Protein AF-A0A940BQ78-F1 (afdb_monomer_lite)

Secondary structure (DSSP, 8-state):
--HHHHHHHHHHHHHHHHHHHHHHHHHHHHHHHHHHHHHHHHHHHHHHHHHS--SS-SS----HHHHHHHHH-STT--EEEEE-S--B-TTSSEEEEEEEEETTTTEEEEEEEEEEE-PEEBTTT--EE-HHHHHHHHHHHHHTT-----B-S---SSSSSSTT-EEEEEEETT--EE-EEEEEEEEEEEE-SS-EEEEEEEEEEEES----GGG-HHHHHHHHTTS-----------------S--EEEEEEETTT--EEEEEEEE-TT-EEEEE---PPPGGG--

Structure (mmCIF, N/CA/C/O backbone):
data_AF-A0A940BQ78-F1
#
_entry.id   AF-A0A940BQ78-F1
#
loop_
_atom_site.group_PDB
_atom_site.id
_atom_site.type_symbol
_atom_site.label_atom_id
_atom_site.label_alt_id
_atom_site.label_comp_id
_atom_site.label_asym_id
_atom_site.label_entity_id
_atom_site.label_seq_id
_atom_site.pdbx_PDB_ins_code
_atom_site.Cartn_x
_atom_site.Cartn_y
_atom_site.Cartn_z
_atom_site.occupancy
_atom_site.B_iso_or_equiv
_atom_site.auth_seq_id
_atom_site.auth_comp_id
_atom_site.auth_asym_id
_atom_site.auth_atom_id
_atom_site.pdbx_PDB_model_num
ATOM 1 N N . MET A 1 1 ? 33.961 -8.893 -85.953 1.00 54.72 1 MET A N 1
ATOM 2 C CA . MET A 1 1 ? 32.503 -8.670 -85.842 1.00 54.72 1 MET A CA 1
ATOM 3 C C . MET A 1 1 ? 31.840 -9.662 -84.874 1.00 54.72 1 MET A C 1
ATOM 5 O O . MET A 1 1 ? 30.661 -9.507 -84.609 1.00 54.72 1 MET A O 1
ATOM 9 N N . GLU A 1 2 ? 32.573 -10.632 -84.303 1.00 52.03 2 GLU A N 1
ATOM 10 C CA . GLU A 1 2 ? 32.063 -11.537 -83.250 1.00 52.03 2 GLU A CA 1
ATOM 11 C C . GLU A 1 2 ? 32.374 -11.042 -81.819 1.00 52.03 2 GLU A C 1
ATOM 13 O O . GLU A 1 2 ? 31.606 -11.317 -80.903 1.00 52.03 2 GLU A O 1
ATOM 18 N N . ASP A 1 3 ? 33.420 -10.226 -81.625 1.00 50.12 3 ASP A N 1
ATOM 19 C CA . ASP A 1 3 ? 33.796 -9.701 -80.296 1.00 50.12 3 ASP A CA 1
ATOM 20 C C . ASP A 1 3 ? 32.825 -8.649 -79.719 1.00 50.12 3 ASP A C 1
ATOM 22 O O . ASP A 1 3 ? 32.701 -8.526 -78.503 1.00 50.12 3 ASP A O 1
ATOM 26 N N . GLU A 1 4 ? 32.088 -7.908 -80.554 1.00 53.91 4 GLU A N 1
ATOM 27 C CA . GLU A 1 4 ? 31.115 -6.906 -80.071 1.00 53.91 4 GLU A CA 1
ATOM 28 C C . GLU A 1 4 ? 29.809 -7.535 -79.557 1.00 53.91 4 GLU A C 1
ATOM 30 O O . GLU A 1 4 ? 29.160 -6.972 -78.676 1.00 53.91 4 GLU A O 1
ATOM 35 N N . LEU A 1 5 ? 29.437 -8.724 -80.045 1.00 52.03 5 LEU A N 1
ATOM 36 C CA . LEU A 1 5 ? 28.221 -9.429 -79.618 1.00 52.03 5 LEU A CA 1
ATOM 37 C C . LEU A 1 5 ? 28.394 -10.107 -78.249 1.00 52.03 5 LEU A C 1
ATOM 39 O O . LEU A 1 5 ? 27.483 -10.061 -77.426 1.00 52.03 5 LEU A O 1
ATOM 43 N N . LEU A 1 6 ? 29.584 -10.646 -77.961 1.00 52.75 6 LEU A N 1
ATOM 44 C CA . LEU A 1 6 ? 29.917 -11.249 -76.661 1.00 52.75 6 LEU A CA 1
ATOM 45 C C . LEU A 1 6 ? 30.090 -10.210 -75.538 1.00 52.75 6 LEU A C 1
ATOM 47 O O . LEU A 1 6 ? 29.925 -10.533 -74.360 1.00 52.75 6 LEU A O 1
ATOM 51 N N . SER A 1 7 ? 30.410 -8.961 -75.889 1.00 54.09 7 SER A N 1
ATOM 52 C CA . SER A 1 7 ? 30.507 -7.844 -74.941 1.00 54.09 7 SER A CA 1
ATOM 53 C C . SER A 1 7 ? 29.133 -7.439 -74.395 1.00 54.09 7 SER A C 1
ATOM 55 O O . SER A 1 7 ? 28.982 -7.288 -73.186 1.00 54.09 7 SER A O 1
ATOM 57 N N . GLY A 1 8 ? 28.126 -7.293 -75.266 1.00 54.88 8 GLY A N 1
ATOM 58 C CA . GLY A 1 8 ? 26.786 -6.841 -74.866 1.00 54.88 8 GLY A CA 1
ATOM 59 C C . GLY A 1 8 ? 26.030 -7.850 -73.998 1.00 54.88 8 GLY A C 1
ATOM 60 O O . GLY A 1 8 ? 25.391 -7.475 -73.018 1.00 54.88 8 GLY A O 1
ATOM 61 N N . GLU A 1 9 ? 26.166 -9.145 -74.291 1.00 54.75 9 GLU A N 1
ATOM 62 C CA . GLU A 1 9 ? 25.463 -10.210 -73.562 1.00 54.75 9 GLU A CA 1
ATOM 63 C C . GLU A 1 9 ? 26.004 -10.394 -72.127 1.00 54.75 9 GLU A C 1
ATOM 65 O O . GLU A 1 9 ? 25.251 -10.652 -71.185 1.00 54.75 9 GLU A O 1
ATOM 70 N N . ASN A 1 10 ? 27.309 -10.175 -71.920 1.00 55.84 10 ASN A N 1
ATOM 71 C CA . ASN A 1 10 ? 27.929 -10.208 -70.592 1.00 55.84 10 ASN A CA 1
ATOM 72 C C . ASN A 1 10 ? 27.563 -8.988 -69.727 1.00 55.84 10 ASN A C 1
ATOM 74 O O . ASN A 1 10 ? 27.404 -9.126 -68.508 1.00 55.84 10 ASN A O 1
ATOM 78 N N . ASP A 1 11 ? 27.383 -7.816 -70.340 1.00 59.28 11 ASP A N 1
ATOM 79 C CA . ASP A 1 11 ? 26.961 -6.598 -69.642 1.00 59.28 11 ASP A CA 1
ATOM 80 C C . ASP A 1 11 ? 25.492 -6.666 -69.190 1.00 59.28 11 ASP A C 1
ATOM 82 O O . ASP A 1 11 ? 25.170 -6.255 -68.067 1.00 59.28 11 ASP A O 1
ATOM 86 N N . ASP A 1 12 ? 24.615 -7.283 -69.987 1.00 60.78 12 ASP A N 1
ATOM 87 C CA . ASP A 1 12 ? 23.210 -7.502 -69.626 1.00 60.78 12 ASP A CA 1
ATOM 88 C C . ASP A 1 12 ? 23.052 -8.515 -68.476 1.00 60.78 12 ASP A C 1
ATOM 90 O O . ASP A 1 12 ? 22.315 -8.260 -67.514 1.00 60.78 12 ASP A O 1
ATOM 94 N N . ILE A 1 13 ? 23.825 -9.610 -68.480 1.00 60.53 13 ILE A N 1
ATOM 95 C CA . ILE A 1 13 ? 23.860 -10.587 -67.374 1.00 60.53 13 ILE A CA 1
ATOM 96 C C . ILE A 1 13 ? 24.408 -9.947 -66.083 1.00 60.53 13 ILE A C 1
ATOM 98 O O . ILE A 1 13 ? 23.915 -10.216 -64.977 1.00 60.53 13 ILE A O 1
ATOM 102 N N . ALA A 1 14 ? 25.409 -9.067 -66.188 1.00 59.84 14 ALA A N 1
ATOM 103 C CA . ALA A 1 14 ? 25.956 -8.332 -65.049 1.00 59.84 14 ALA A CA 1
ATOM 104 C C . ALA A 1 14 ? 24.965 -7.292 -64.489 1.00 59.84 14 ALA A C 1
ATOM 106 O O . ALA A 1 14 ? 24.876 -7.106 -63.266 1.00 59.84 14 ALA A O 1
ATOM 107 N N . ALA A 1 15 ? 24.191 -6.634 -65.355 1.00 59.19 15 ALA A N 1
ATOM 108 C CA . ALA A 1 15 ? 23.150 -5.687 -64.968 1.00 59.19 15 ALA A CA 1
ATOM 109 C C . ALA A 1 15 ? 21.959 -6.375 -64.275 1.00 59.19 15 ALA A C 1
ATOM 111 O O . ALA A 1 15 ? 21.438 -5.844 -63.286 1.00 59.19 15 ALA A O 1
ATOM 112 N N . ASP A 1 16 ? 21.562 -7.569 -64.722 1.00 58.09 16 ASP A N 1
ATOM 113 C CA . ASP A 1 16 ? 20.481 -8.346 -64.102 1.00 58.09 16 ASP A CA 1
ATOM 114 C C . ASP A 1 16 ? 20.888 -8.976 -62.765 1.00 58.09 16 ASP A C 1
ATOM 116 O O . ASP A 1 16 ? 20.133 -8.906 -61.789 1.00 58.09 16 ASP A O 1
ATOM 120 N N . ARG A 1 17 ? 22.137 -9.449 -62.631 1.00 56.69 17 ARG A N 1
ATOM 121 C CA . ARG A 1 17 ? 22.694 -9.853 -61.325 1.00 56.69 17 ARG A CA 1
ATOM 122 C C . ARG A 1 17 ? 22.750 -8.689 -60.333 1.00 56.69 17 ARG A C 1
ATOM 124 O O . ARG A 1 17 ? 22.416 -8.869 -59.161 1.00 56.69 17 ARG A O 1
ATOM 131 N N . LYS A 1 18 ? 23.108 -7.477 -60.781 1.00 57.88 18 LYS A N 1
ATOM 132 C CA . LYS A 1 18 ? 23.088 -6.260 -59.942 1.00 57.88 18 LYS A CA 1
ATOM 133 C C . LYS A 1 18 ? 21.668 -5.850 -59.532 1.00 57.88 18 LYS A C 1
ATOM 135 O O . LYS A 1 18 ? 21.483 -5.377 -58.407 1.00 57.88 18 LYS A O 1
ATOM 140 N N . ARG A 1 19 ? 20.665 -6.031 -60.400 1.00 56.94 19 ARG A N 1
ATOM 141 C CA . ARG A 1 19 ? 19.246 -5.766 -60.088 1.00 56.94 19 ARG A CA 1
ATOM 142 C C . ARG A 1 19 ? 18.673 -6.790 -59.104 1.00 56.94 19 ARG A C 1
ATOM 144 O O . ARG A 1 19 ? 18.069 -6.381 -58.110 1.00 56.94 19 ARG A O 1
ATOM 151 N N . GLY A 1 20 ? 18.951 -8.080 -59.304 1.00 55.94 20 GLY A N 1
ATOM 152 C CA . GLY A 1 20 ? 18.595 -9.153 -58.372 1.00 55.94 20 GLY A CA 1
ATOM 153 C C . GLY A 1 20 ? 19.230 -8.960 -56.992 1.00 55.94 20 GLY A C 1
ATOM 154 O O . GLY A 1 20 ? 18.525 -8.943 -55.985 1.00 55.94 20 GLY A O 1
ATOM 155 N N . ALA A 1 21 ? 20.538 -8.689 -56.926 1.00 59.09 21 ALA A N 1
ATOM 156 C CA . ALA A 1 21 ? 21.240 -8.440 -55.664 1.00 59.09 21 ALA A CA 1
ATOM 157 C C . ALA A 1 21 ? 20.675 -7.230 -54.895 1.00 59.09 21 ALA A C 1
ATOM 159 O O . ALA A 1 21 ? 20.460 -7.315 -53.687 1.00 59.09 21 ALA A O 1
ATOM 160 N N . LYS A 1 22 ? 20.346 -6.122 -55.578 1.00 60.19 22 LYS A N 1
ATOM 161 C CA . LYS A 1 22 ? 19.696 -4.955 -54.947 1.00 60.19 22 LYS A CA 1
ATOM 162 C C . LYS A 1 22 ? 18.302 -5.276 -54.398 1.00 60.19 22 LYS A C 1
ATOM 164 O O . LYS A 1 22 ? 17.924 -4.728 -53.362 1.00 60.19 22 LYS A O 1
ATOM 169 N N . PHE A 1 23 ? 17.543 -6.144 -55.067 1.00 60.25 23 PHE A N 1
ATOM 170 C CA . PHE A 1 23 ? 16.230 -6.586 -54.594 1.00 60.25 23 PHE A CA 1
ATOM 171 C C . PHE A 1 23 ? 16.346 -7.477 -53.349 1.00 60.25 23 PHE A C 1
ATOM 173 O O . PHE A 1 23 ? 15.662 -7.228 -52.355 1.00 60.25 23 PHE A O 1
ATOM 180 N N . TYR A 1 24 ? 17.266 -8.447 -53.358 1.00 63.12 24 TYR A N 1
ATOM 181 C CA . TYR A 1 24 ? 17.528 -9.314 -52.207 1.00 63.12 24 TYR A CA 1
ATOM 182 C C . TYR A 1 24 ? 18.062 -8.530 -51.000 1.00 63.12 24 TYR A C 1
ATOM 184 O O . TYR A 1 24 ? 17.531 -8.692 -49.909 1.00 63.12 24 TYR A O 1
ATOM 192 N N . ILE A 1 25 ? 19.010 -7.602 -51.184 1.00 71.31 25 ILE A N 1
ATOM 193 C CA . ILE A 1 25 ? 19.553 -6.768 -50.095 1.00 71.31 25 ILE A CA 1
ATOM 194 C C . ILE A 1 25 ? 18.457 -5.920 -49.433 1.00 71.31 25 ILE A C 1
ATOM 196 O O . ILE A 1 25 ? 18.365 -5.885 -48.207 1.00 71.31 25 ILE A O 1
ATOM 200 N N . LYS A 1 26 ? 17.581 -5.278 -50.222 1.00 72.00 26 LYS A N 1
ATOM 201 C CA . LYS A 1 26 ? 16.448 -4.504 -49.680 1.00 72.00 26 LYS A CA 1
ATOM 202 C C . LYS A 1 26 ? 15.477 -5.382 -48.891 1.00 72.00 26 LYS A C 1
ATOM 204 O O . LYS A 1 26 ? 14.980 -4.960 -47.848 1.00 72.00 26 LYS A O 1
ATOM 209 N N . LYS A 1 27 ? 15.212 -6.600 -49.372 1.00 75.06 27 LYS A N 1
ATOM 210 C CA . LYS A 1 27 ? 14.319 -7.549 -48.701 1.00 75.06 27 LYS A CA 1
ATOM 211 C C . LYS A 1 27 ? 14.927 -8.038 -47.381 1.00 75.06 27 LYS A C 1
ATOM 213 O O . LYS A 1 27 ? 14.237 -8.034 -46.367 1.00 75.06 27 LYS A O 1
ATOM 218 N N . THR A 1 28 ? 16.219 -8.363 -47.368 1.00 77.19 28 THR A N 1
ATOM 219 C CA . THR A 1 28 ? 16.948 -8.788 -46.163 1.00 77.19 28 THR A CA 1
ATOM 220 C C . THR A 1 28 ? 17.026 -7.675 -45.117 1.00 77.19 28 THR A C 1
ATOM 222 O O . THR A 1 28 ? 16.730 -7.927 -43.956 1.00 77.19 28 THR A O 1
ATOM 225 N N . LEU A 1 29 ? 17.315 -6.428 -45.514 1.00 82.00 29 LEU A N 1
ATOM 226 C CA . LEU A 1 29 ? 17.284 -5.263 -44.613 1.00 82.00 29 LEU A CA 1
ATOM 227 C C . LEU A 1 29 ? 15.911 -5.066 -43.962 1.00 82.00 29 LEU A C 1
ATOM 229 O O . LEU A 1 29 ? 15.827 -4.799 -42.766 1.00 82.00 29 LEU A O 1
ATOM 233 N N . LYS A 1 30 ? 14.831 -5.251 -44.730 1.00 81.56 30 LYS A N 1
ATOM 234 C CA . LYS A 1 30 ? 13.461 -5.172 -44.212 1.00 81.56 30 LYS A CA 1
ATOM 235 C C . LYS A 1 30 ? 13.190 -6.256 -43.159 1.00 81.56 30 LYS A C 1
ATOM 237 O O . LYS A 1 30 ? 12.597 -5.958 -42.127 1.00 81.56 30 LYS A O 1
ATOM 242 N N . TYR A 1 31 ? 13.651 -7.488 -43.384 1.00 85.62 31 TYR A N 1
ATOM 243 C CA . TYR A 1 31 ? 13.516 -8.570 -42.402 1.00 85.62 31 TYR A CA 1
ATOM 244 C C . TYR A 1 31 ? 14.386 -8.365 -41.159 1.00 85.62 31 TYR A C 1
ATOM 246 O O . TYR A 1 31 ? 13.911 -8.634 -40.063 1.00 85.62 31 TYR A O 1
ATOM 254 N N . ILE A 1 32 ? 15.607 -7.835 -41.300 1.00 86.06 32 ILE A N 1
ATOM 255 C CA . ILE A 1 32 ? 16.455 -7.469 -40.154 1.00 86.06 32 ILE A CA 1
ATOM 256 C C . ILE A 1 32 ? 15.765 -6.389 -39.315 1.00 86.06 32 ILE A C 1
ATOM 258 O O . ILE A 1 32 ? 15.690 -6.517 -38.099 1.00 86.06 32 ILE A O 1
ATOM 262 N N . PHE A 1 33 ? 15.196 -5.362 -39.951 1.00 86.12 33 PHE A N 1
ATOM 263 C CA . PHE A 1 33 ? 14.454 -4.314 -39.251 1.00 86.12 33 PHE A CA 1
ATOM 264 C C . PHE A 1 33 ? 13.243 -4.870 -38.489 1.00 86.12 33 PHE A C 1
ATOM 266 O O . PHE A 1 33 ? 13.065 -4.559 -37.313 1.00 86.12 33 PHE A O 1
ATOM 273 N N . TYR A 1 34 ? 12.447 -5.746 -39.113 1.00 89.62 34 TYR A N 1
ATOM 274 C CA . TYR A 1 34 ? 11.341 -6.410 -38.417 1.00 89.62 34 TYR A CA 1
ATOM 275 C C . TYR A 1 34 ? 11.810 -7.325 -37.287 1.00 89.62 34 TYR A C 1
ATOM 277 O O . TYR A 1 34 ? 11.157 -7.364 -36.251 1.00 89.62 34 TYR A O 1
ATOM 285 N N . ALA A 1 35 ? 12.934 -8.025 -37.451 1.00 87.44 35 ALA A N 1
ATOM 286 C CA . ALA A 1 35 ? 13.507 -8.853 -36.396 1.00 87.44 35 ALA A CA 1
ATOM 287 C C . ALA A 1 35 ? 13.957 -8.003 -35.199 1.00 87.44 35 ALA A C 1
ATOM 289 O O . ALA A 1 35 ? 13.648 -8.351 -34.066 1.00 87.44 35 ALA A O 1
ATOM 290 N N . VAL A 1 36 ? 14.604 -6.856 -35.435 1.00 89.31 36 VAL A N 1
ATOM 291 C CA . VAL A 1 36 ? 14.986 -5.916 -34.368 1.00 89.31 36 VAL A CA 1
ATOM 292 C C . VAL A 1 36 ? 13.747 -5.372 -33.658 1.00 89.31 36 VAL A C 1
ATOM 294 O O . VAL A 1 36 ? 13.694 -5.403 -32.433 1.00 89.31 36 VAL A O 1
ATOM 297 N N . ILE A 1 37 ? 12.724 -4.938 -34.401 1.00 90.81 37 ILE A N 1
ATOM 298 C CA . ILE A 1 37 ? 11.456 -4.479 -33.812 1.00 90.81 37 ILE A CA 1
ATOM 299 C C . ILE A 1 37 ? 10.805 -5.587 -32.980 1.00 90.81 37 ILE A C 1
ATOM 301 O O . ILE A 1 37 ? 10.357 -5.326 -31.868 1.00 90.81 37 ILE A O 1
ATOM 305 N N . ALA A 1 38 ? 10.763 -6.817 -33.493 1.00 90.00 38 ALA A N 1
ATOM 306 C CA . ALA A 1 38 ? 10.197 -7.951 -32.775 1.00 90.00 38 ALA A CA 1
ATOM 307 C C . ALA A 1 38 ? 10.968 -8.240 -31.481 1.00 90.00 38 ALA A C 1
ATOM 309 O O . ALA A 1 38 ? 10.341 -8.440 -30.448 1.00 90.00 38 ALA A O 1
ATOM 310 N N . VAL A 1 39 ? 12.304 -8.196 -31.508 1.00 89.50 39 VAL A N 1
ATOM 311 C CA . VAL A 1 39 ? 13.139 -8.354 -30.307 1.00 89.50 39 VAL A CA 1
ATOM 312 C C . VAL A 1 39 ? 12.851 -7.246 -29.297 1.00 89.50 39 VAL A C 1
ATOM 314 O O . VAL A 1 39 ? 12.637 -7.553 -28.131 1.00 89.50 39 VAL A O 1
ATOM 317 N N . VAL A 1 40 ? 12.756 -5.985 -29.731 1.00 88.75 40 VAL A N 1
ATOM 318 C CA . VAL A 1 40 ? 12.396 -4.863 -28.847 1.00 88.75 40 VAL A CA 1
ATOM 319 C C . VAL A 1 40 ? 11.029 -5.094 -28.200 1.00 88.75 40 VAL A C 1
ATOM 321 O O . VAL A 1 40 ? 10.905 -4.975 -26.984 1.00 88.75 40 VAL A O 1
ATOM 324 N N . TRP A 1 41 ? 10.013 -5.483 -28.974 1.00 86.69 41 TRP A N 1
ATOM 325 C CA . TRP A 1 41 ? 8.680 -5.765 -28.435 1.00 86.69 41 TRP A CA 1
ATOM 326 C C . TRP A 1 41 ? 8.655 -6.973 -27.500 1.00 86.69 41 TRP A C 1
ATOM 328 O O . TRP A 1 41 ? 7.990 -6.919 -26.469 1.00 86.69 41 TRP A O 1
ATOM 338 N N . ILE A 1 42 ? 9.400 -8.036 -27.812 1.00 84.88 42 ILE A N 1
ATOM 339 C CA . ILE A 1 42 ? 9.556 -9.191 -26.923 1.00 84.88 42 ILE A CA 1
ATOM 340 C C . ILE A 1 42 ? 10.210 -8.753 -25.613 1.00 84.88 42 ILE A C 1
ATOM 342 O O . ILE A 1 42 ? 9.704 -9.104 -24.555 1.00 84.88 42 ILE A O 1
ATOM 346 N N . SER A 1 43 ? 11.275 -7.948 -25.652 1.00 76.81 43 SER A N 1
ATOM 347 C CA . SER A 1 43 ? 11.919 -7.415 -24.448 1.00 76.81 43 SER A CA 1
ATOM 348 C C . SER A 1 43 ? 10.968 -6.546 -23.625 1.00 76.81 43 SER A C 1
ATOM 350 O O . SER A 1 43 ? 10.905 -6.711 -22.410 1.00 76.81 43 SER A O 1
ATOM 352 N N . VAL A 1 44 ? 10.183 -5.672 -24.265 1.00 77.31 44 VAL A N 1
ATOM 353 C CA . VAL A 1 44 ? 9.165 -4.854 -23.583 1.00 77.31 44 VAL A CA 1
ATOM 354 C C . VAL A 1 44 ? 8.114 -5.739 -22.911 1.00 77.31 44 VAL A C 1
ATOM 356 O O . VAL A 1 44 ? 7.839 -5.566 -21.725 1.00 77.31 44 VAL A O 1
ATOM 359 N N . LEU A 1 45 ? 7.564 -6.723 -23.627 1.00 78.81 45 LEU A N 1
ATOM 360 C CA . LEU A 1 45 ? 6.586 -7.662 -23.073 1.00 78.81 45 LEU A CA 1
ATOM 361 C C . LEU A 1 45 ? 7.173 -8.487 -21.926 1.00 78.81 45 LEU A C 1
ATOM 363 O O . LEU A 1 45 ? 6.505 -8.694 -20.919 1.00 78.81 45 LEU A O 1
ATOM 367 N N . LEU A 1 46 ? 8.426 -8.919 -22.044 1.00 75.00 46 LEU A N 1
ATOM 368 C CA . LEU A 1 46 ? 9.112 -9.702 -21.023 1.00 75.00 46 LEU A CA 1
ATOM 369 C C . LEU A 1 46 ? 9.353 -8.864 -19.760 1.00 75.00 46 LEU A C 1
ATOM 371 O O . LEU A 1 46 ? 9.100 -9.348 -18.661 1.00 75.00 46 LEU A O 1
ATOM 375 N N . VAL A 1 47 ? 9.721 -7.586 -19.896 1.00 69.12 47 VAL A N 1
ATOM 376 C CA . VAL A 1 47 ? 9.797 -6.647 -18.764 1.00 69.12 47 VAL A CA 1
ATOM 377 C C . VAL A 1 47 ? 8.429 -6.463 -18.106 1.00 69.12 47 VAL A C 1
ATOM 379 O O . VAL A 1 47 ? 8.347 -6.508 -16.882 1.00 69.12 47 VAL A O 1
ATOM 382 N N . ILE A 1 48 ? 7.352 -6.308 -18.884 1.00 69.19 48 ILE A N 1
ATOM 383 C CA . ILE A 1 48 ? 5.984 -6.192 -18.348 1.00 69.19 48 ILE A CA 1
ATOM 384 C C . ILE A 1 48 ? 5.589 -7.462 -17.581 1.00 69.19 48 ILE A C 1
ATOM 386 O O . ILE A 1 48 ? 5.067 -7.371 -16.473 1.00 69.19 48 ILE A O 1
ATOM 390 N N . ILE A 1 49 ? 5.865 -8.645 -18.135 1.00 67.38 49 ILE A N 1
ATOM 391 C CA . ILE A 1 49 ? 5.544 -9.933 -17.505 1.00 67.38 49 ILE A CA 1
ATOM 392 C C . ILE A 1 49 ? 6.363 -10.140 -16.227 1.00 67.38 49 ILE A C 1
ATOM 394 O O . ILE A 1 49 ? 5.806 -10.557 -15.215 1.00 67.38 49 ILE A O 1
ATOM 398 N N . LEU A 1 50 ? 7.660 -9.822 -16.234 1.00 64.38 50 LEU A N 1
ATOM 399 C CA . LEU A 1 50 ? 8.516 -9.965 -15.051 1.00 64.38 50 LEU A CA 1
ATOM 400 C C . LEU A 1 50 ? 8.154 -8.965 -13.946 1.00 64.38 50 LEU A C 1
ATOM 402 O O . LEU A 1 50 ? 8.175 -9.327 -12.767 1.00 64.38 50 LEU A O 1
ATOM 406 N N . ARG A 1 51 ? 7.758 -7.743 -14.326 1.00 61.50 51 ARG A N 1
ATOM 407 C CA . ARG A 1 51 ? 7.217 -6.724 -13.412 1.00 61.50 51 ARG A CA 1
ATOM 408 C C . ARG A 1 51 ? 5.793 -7.005 -12.957 1.00 61.50 51 ARG A C 1
ATOM 410 O O . ARG A 1 51 ? 5.325 -6.315 -12.058 1.00 61.50 51 ARG A O 1
ATOM 417 N N . ARG A 1 52 ? 5.094 -7.975 -13.557 1.00 60.16 52 ARG A N 1
ATOM 418 C CA . ARG A 1 52 ? 3.745 -8.329 -13.123 1.00 60.16 52 ARG A CA 1
ATOM 419 C C . ARG A 1 52 ? 3.806 -8.710 -11.647 1.00 60.16 52 ARG A C 1
ATOM 421 O O . ARG A 1 52 ? 4.607 -9.564 -11.246 1.00 60.16 52 ARG A O 1
ATOM 428 N N . ASP A 1 53 ? 2.964 -8.042 -10.869 1.00 55.19 53 ASP A N 1
ATOM 429 C CA . ASP A 1 53 ? 2.742 -8.295 -9.451 1.00 55.19 53 ASP A CA 1
ATOM 430 C C . ASP A 1 53 ? 2.159 -9.711 -9.309 1.00 55.19 53 ASP A C 1
ATOM 432 O O . ASP A 1 53 ? 0.959 -9.936 -9.405 1.00 55.19 53 ASP A O 1
ATOM 436 N N . ASN A 1 54 ? 3.033 -10.705 -9.216 1.00 52.84 54 ASN A N 1
ATOM 437 C CA . ASN A 1 54 ? 2.684 -12.107 -9.014 1.00 52.84 54 ASN A CA 1
ATOM 438 C C . ASN A 1 54 ? 3.812 -12.652 -8.134 1.00 52.84 54 ASN A C 1
ATOM 440 O O . ASN A 1 54 ? 4.919 -12.862 -8.653 1.00 52.84 54 ASN A O 1
ATOM 444 N N . PRO A 1 55 ? 3.623 -12.611 -6.798 1.00 52.56 55 PRO A N 1
ATOM 445 C CA . PRO A 1 55 ? 2.665 -13.459 -6.083 1.00 52.56 55 PRO A CA 1
ATOM 446 C C . PRO A 1 55 ? 1.954 -12.730 -4.918 1.00 52.56 55 PRO A C 1
ATOM 448 O O . PRO A 1 55 ? 1.966 -13.213 -3.783 1.00 52.56 55 PRO A O 1
ATOM 451 N N . LEU A 1 56 ? 1.393 -11.539 -5.147 1.00 54.22 56 LEU A N 1
ATOM 452 C CA . LEU A 1 56 ? 0.491 -10.974 -4.142 1.00 54.22 56 LEU A CA 1
ATOM 453 C C . LEU A 1 56 ? -0.721 -11.899 -4.052 1.00 54.22 56 LEU A C 1
ATOM 455 O O . LEU A 1 56 ? -1.347 -12.200 -5.071 1.00 54.22 56 LEU A O 1
ATOM 459 N N . VAL A 1 57 ? -1.014 -12.366 -2.840 1.00 57.34 57 VAL A N 1
ATOM 460 C CA . VAL A 1 57 ? -2.299 -12.985 -2.524 1.00 57.34 57 VAL A CA 1
ATOM 461 C C . VAL A 1 57 ? -3.357 -12.019 -3.024 1.00 57.34 57 VAL A C 1
ATOM 463 O O . VAL A 1 57 ? -3.340 -10.856 -2.626 1.00 57.34 57 VAL A O 1
ATOM 466 N N . LYS A 1 58 ? -4.193 -12.448 -3.967 1.00 64.56 58 LYS A N 1
ATOM 467 C CA . LYS A 1 58 ? -5.330 -11.626 -4.389 1.00 64.56 58 LYS A CA 1
ATOM 468 C C . LYS A 1 58 ? -6.362 -11.537 -3.275 1.00 64.56 58 LYS A C 1
ATOM 470 O O . LYS A 1 58 ? -7.023 -10.525 -3.152 1.00 64.56 58 LYS A O 1
ATOM 475 N N . THR A 1 59 ? -6.442 -12.586 -2.463 1.00 76.31 59 THR A N 1
ATOM 476 C CA . THR A 1 59 ? -7.358 -12.671 -1.338 1.00 76.31 59 THR A CA 1
ATOM 477 C C . THR A 1 59 ? -6.798 -11.924 -0.122 1.00 76.31 59 THR A C 1
ATOM 479 O O . THR A 1 59 ? -5.602 -12.062 0.176 1.00 76.31 59 THR A O 1
ATOM 482 N N . PRO A 1 60 ? -7.632 -11.180 0.612 1.00 82.75 60 PRO A N 1
ATOM 483 C CA . PRO A 1 60 ? -7.207 -10.500 1.826 1.00 82.75 60 PRO A CA 1
ATOM 484 C C . PRO A 1 60 ? -6.797 -11.463 2.938 1.00 82.75 60 PRO A C 1
ATOM 486 O O . PRO A 1 60 ? -7.484 -12.439 3.236 1.00 82.75 60 PRO A O 1
ATOM 489 N N . VAL A 1 61 ? -5.692 -11.160 3.604 1.00 86.19 61 VAL A N 1
ATOM 490 C CA . VAL A 1 61 ? -5.116 -11.919 4.714 1.00 86.19 61 VAL A CA 1
ATOM 491 C C . VAL A 1 61 ? -5.492 -11.291 6.064 1.00 86.19 61 VAL A C 1
ATOM 493 O O . VAL A 1 61 ? -4.643 -10.879 6.857 1.00 86.19 61 VAL A O 1
ATOM 496 N N . LEU A 1 62 ? -6.793 -11.267 6.353 1.00 88.19 62 LEU A N 1
ATOM 497 C CA . LEU A 1 62 ? -7.324 -10.787 7.630 1.00 88.19 62 LEU A CA 1
ATOM 498 C C . LEU A 1 62 ? -6.902 -11.671 8.826 1.00 88.19 62 LEU A C 1
ATOM 500 O O . LEU A 1 62 ? -6.509 -12.841 8.695 1.00 88.19 62 LEU A O 1
ATOM 504 N N . SER A 1 63 ? -7.004 -11.105 10.027 1.00 89.62 63 SER A N 1
ATOM 505 C CA . SER A 1 63 ? -6.664 -11.738 11.299 1.00 89.62 63 SER A CA 1
ATOM 506 C C . SER A 1 63 ? -7.446 -13.032 11.548 1.00 89.62 63 SER A C 1
ATOM 508 O O . SER A 1 63 ? -8.474 -13.322 10.932 1.00 89.62 63 SER A O 1
ATOM 510 N N . GLY A 1 64 ? -6.969 -13.840 12.501 1.00 86.81 64 GLY A N 1
ATOM 511 C CA . GLY A 1 64 ? -7.687 -15.047 12.925 1.00 86.81 64 GLY A CA 1
ATOM 512 C C . GLY A 1 64 ? -9.092 -14.753 13.467 1.00 86.81 64 GLY A C 1
ATOM 513 O O . GLY A 1 64 ? -10.005 -15.542 13.245 1.00 86.81 64 GLY A O 1
ATOM 514 N N . SER A 1 65 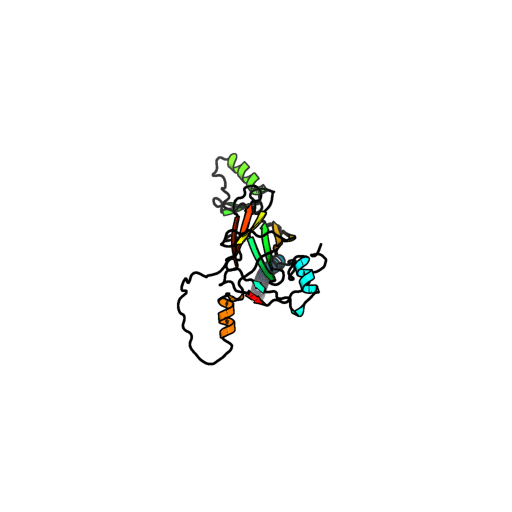? -9.286 -13.604 14.123 1.00 86.56 65 SER A N 1
ATOM 515 C CA . SER A 1 65 ? -10.596 -13.156 14.609 1.00 86.56 65 SER A CA 1
ATOM 516 C C . SER A 1 65 ? -11.557 -12.805 13.478 1.00 86.56 65 SER A C 1
ATOM 518 O O . SER A 1 65 ? -12.712 -13.220 13.526 1.00 86.56 65 SER A O 1
ATOM 520 N N . ALA A 1 66 ? -11.091 -12.094 12.449 1.00 88.88 66 ALA A N 1
ATOM 521 C CA . ALA A 1 66 ? -11.910 -11.776 11.282 1.00 88.88 66 ALA A CA 1
ATOM 522 C C . ALA A 1 66 ? -12.296 -13.038 10.505 1.00 88.88 66 ALA A C 1
ATOM 524 O O . ALA A 1 66 ? -13.457 -13.210 10.144 1.00 88.88 66 ALA A O 1
ATOM 525 N N . ARG A 1 67 ? -11.354 -13.973 10.340 1.00 89.44 67 ARG A N 1
ATOM 526 C CA . ARG A 1 67 ? -11.630 -15.279 9.729 1.00 89.44 67 ARG A CA 1
ATOM 527 C C . ARG A 1 67 ? -12.658 -16.085 10.519 1.00 89.44 67 ARG A C 1
ATOM 529 O O . ARG A 1 67 ? -13.567 -16.642 9.921 1.00 89.44 67 ARG A O 1
ATOM 536 N N . ALA A 1 68 ? -12.566 -16.101 11.848 1.00 88.44 68 ALA A N 1
ATOM 537 C CA . ALA A 1 68 ? -13.563 -16.763 12.687 1.00 88.44 68 ALA A CA 1
ATOM 538 C C . ALA A 1 68 ? -14.952 -16.103 12.582 1.00 88.44 68 ALA A C 1
ATOM 540 O O . ALA A 1 68 ? -15.960 -16.804 12.635 1.00 88.44 68 ALA A O 1
ATOM 541 N N . ALA A 1 69 ? -15.016 -14.776 12.416 1.00 88.38 69 ALA A N 1
ATOM 542 C CA . ALA A 1 69 ? -16.272 -14.066 12.173 1.00 88.38 69 ALA A CA 1
ATOM 543 C C . ALA A 1 69 ? -16.881 -14.448 10.814 1.00 88.38 69 ALA A C 1
ATOM 545 O O . ALA A 1 69 ? -18.067 -14.763 10.757 1.00 88.38 69 ALA A O 1
ATOM 546 N N . PHE A 1 70 ? -16.063 -14.512 9.758 1.00 90.50 70 PHE A N 1
ATOM 547 C CA . PHE A 1 70 ? -16.488 -15.001 8.445 1.00 90.50 70 PHE A CA 1
ATOM 548 C C . PHE A 1 70 ? -16.973 -16.455 8.494 1.00 90.50 70 PHE A C 1
ATOM 550 O O . PHE A 1 70 ? -18.026 -16.772 7.960 1.00 90.50 70 PHE A O 1
ATOM 557 N N . GLU A 1 71 ? -16.244 -17.353 9.163 1.00 90.88 71 GLU A N 1
ATOM 558 C CA . GLU A 1 71 ? -16.642 -18.762 9.289 1.00 90.88 71 GLU A CA 1
ATOM 559 C C . GLU A 1 71 ? -17.957 -18.945 10.064 1.00 90.88 71 GLU A C 1
ATOM 561 O O . GLU A 1 71 ? -18.683 -19.912 9.824 1.00 90.88 71 GLU A O 1
ATOM 566 N N . ALA A 1 72 ? -18.266 -18.038 10.996 1.00 91.00 72 ALA A N 1
ATOM 567 C CA . ALA A 1 72 ? -19.502 -18.069 11.769 1.00 91.00 72 ALA A CA 1
ATOM 568 C C . ALA A 1 72 ? -20.717 -17.574 10.969 1.00 91.00 72 ALA A C 1
ATOM 570 O O . ALA A 1 72 ? -21.804 -18.134 11.126 1.00 91.00 72 ALA A O 1
ATOM 571 N N . ASP A 1 73 ? -20.538 -16.549 10.133 1.00 91.06 73 ASP A N 1
ATOM 572 C CA . ASP A 1 73 ? -21.585 -15.976 9.284 1.00 91.06 73 ASP A CA 1
ATOM 573 C C . ASP A 1 73 ? -21.008 -15.452 7.952 1.00 91.06 73 ASP A C 1
ATOM 575 O O . ASP A 1 73 ? -20.691 -14.266 7.836 1.00 91.06 73 ASP A O 1
ATOM 579 N N . PRO A 1 74 ? -20.859 -16.321 6.932 1.00 88.56 74 PRO A N 1
ATOM 580 C CA . PRO A 1 74 ? -20.300 -15.919 5.643 1.00 88.56 74 PRO A CA 1
ATOM 581 C C . PRO A 1 74 ? -21.192 -14.947 4.865 1.00 88.56 74 PRO A C 1
ATOM 583 O O . PRO A 1 74 ? -20.682 -14.108 4.132 1.00 88.56 74 PRO A O 1
ATOM 586 N N . GLU A 1 75 ? -22.519 -15.068 4.997 1.00 85.50 75 GLU A N 1
ATOM 587 C CA . GLU A 1 75 ? -23.482 -14.234 4.260 1.00 85.50 75 GLU A CA 1
ATOM 588 C C . GLU A 1 75 ? -23.568 -12.815 4.839 1.00 85.50 75 GLU A C 1
ATOM 590 O O . GLU A 1 75 ? -23.844 -11.870 4.103 1.00 85.50 75 GLU A O 1
ATOM 595 N N . GLY A 1 76 ? -23.320 -12.660 6.143 1.00 84.19 76 GLY A N 1
ATOM 596 C CA . GLY A 1 76 ? -23.261 -11.367 6.828 1.00 84.19 76 GLY A CA 1
ATOM 597 C C . GLY A 1 76 ? -21.879 -10.706 6.843 1.00 84.19 76 GLY A C 1
ATOM 598 O O . GLY A 1 76 ? -21.724 -9.640 7.443 1.00 84.19 76 GLY A O 1
ATOM 599 N N . PHE A 1 77 ? -20.859 -11.316 6.232 1.00 89.69 77 PHE A N 1
ATOM 600 C CA . PHE A 1 77 ? -19.501 -10.780 6.243 1.00 89.69 77 PHE A CA 1
ATOM 601 C C . PHE A 1 77 ? -19.283 -9.792 5.097 1.00 89.69 77 PHE A C 1
ATOM 603 O O . PHE A 1 77 ? -18.929 -10.160 3.978 1.00 89.69 77 PHE A O 1
ATOM 610 N N . GLU A 1 78 ? -19.479 -8.515 5.401 1.00 90.75 78 GLU A N 1
ATOM 611 C CA . GLU A 1 78 ? -19.195 -7.430 4.468 1.00 90.75 78 GLU A CA 1
ATOM 612 C C . GLU A 1 78 ? -17.689 -7.169 4.366 1.00 90.75 78 GLU A C 1
ATOM 614 O O . GLU A 1 78 ? -16.977 -7.084 5.374 1.00 90.75 78 GLU A O 1
ATOM 619 N N . LEU A 1 79 ? -17.221 -6.986 3.136 1.00 92.06 79 LEU A N 1
ATOM 620 C CA . LEU A 1 79 ? -15.864 -6.578 2.828 1.00 92.06 79 LEU A CA 1
ATOM 621 C C . LEU A 1 79 ? -15.919 -5.489 1.757 1.00 92.06 79 LEU A C 1
ATOM 623 O O . LEU A 1 79 ? -16.657 -5.598 0.782 1.00 92.06 79 LEU A O 1
ATOM 627 N N . TYR A 1 80 ? -15.125 -4.444 1.951 1.00 92.12 80 TYR A N 1
ATOM 628 C CA . TYR A 1 80 ? -15.047 -3.319 1.034 1.00 92.12 80 TYR A CA 1
ATOM 629 C C . TYR A 1 80 ? -13.618 -3.153 0.544 1.00 92.12 80 TYR A C 1
ATOM 631 O O . TYR A 1 80 ? -12.705 -2.991 1.355 1.00 92.12 80 TYR A O 1
ATOM 639 N N . HIS A 1 81 ? -13.423 -3.115 -0.767 1.00 92.12 81 HIS A N 1
ATOM 640 C CA . HIS A 1 81 ? -12.187 -2.623 -1.344 1.00 92.12 81 HIS A CA 1
ATOM 641 C C . HIS A 1 81 ? -12.144 -1.099 -1.197 1.00 92.12 81 HIS A C 1
ATOM 643 O O . HIS A 1 81 ? -13.073 -0.397 -1.589 1.00 92.12 81 HIS A O 1
ATOM 649 N N . VAL A 1 82 ? -11.055 -0.567 -0.651 1.00 91.94 82 VAL A N 1
ATOM 650 C CA . VAL A 1 82 ? -10.856 0.862 -0.393 1.00 91.94 82 VAL A CA 1
ATOM 651 C C . VAL A 1 82 ? -9.830 1.411 -1.374 1.00 91.94 82 VAL A C 1
ATOM 653 O O . VAL A 1 82 ? -8.771 0.818 -1.583 1.00 91.94 82 VAL A O 1
ATOM 656 N N . TYR A 1 83 ? -10.120 2.568 -1.970 1.00 90.69 83 TYR A N 1
ATOM 657 C CA . TYR A 1 83 ? -9.245 3.220 -2.944 1.00 90.69 83 TYR A CA 1
ATOM 658 C C . TYR A 1 83 ? -8.661 4.529 -2.385 1.00 90.69 83 TYR A C 1
ATOM 660 O O . TYR A 1 83 ? -9.223 5.602 -2.626 1.00 90.69 83 TYR A O 1
ATOM 668 N N . PRO A 1 84 ? -7.517 4.478 -1.668 1.00 88.81 84 PRO A N 1
ATOM 669 C CA . PRO A 1 84 ? -6.825 5.676 -1.203 1.00 88.81 84 PRO A CA 1
ATOM 670 C C . PRO A 1 84 ? -6.508 6.634 -2.354 1.00 88.81 84 PRO A C 1
ATOM 672 O O . PRO A 1 84 ? -6.014 6.216 -3.406 1.00 88.81 84 PRO A O 1
ATOM 675 N N . LYS A 1 85 ? -6.728 7.935 -2.133 1.00 85.56 85 LYS A N 1
ATOM 676 C CA . LYS A 1 85 ? -6.433 8.993 -3.119 1.00 85.56 85 LYS A CA 1
ATOM 677 C C . LYS A 1 85 ? -4.956 8.993 -3.522 1.00 85.56 85 LYS A C 1
ATOM 679 O O . LYS A 1 85 ? -4.624 9.102 -4.701 1.00 85.56 85 LYS A O 1
ATOM 684 N N . GLU A 1 86 ? -4.076 8.830 -2.538 1.00 86.62 86 GLU A N 1
ATOM 685 C CA . GLU A 1 86 ? -2.630 8.733 -2.722 1.00 86.62 86 GLU A CA 1
ATOM 686 C C . GLU A 1 86 ? -2.166 7.299 -2.454 1.00 86.62 86 GLU A C 1
ATOM 688 O O . GLU A 1 86 ? -1.964 6.876 -1.315 1.00 86.62 86 GLU A O 1
ATOM 693 N N . PHE A 1 87 ? -1.989 6.534 -3.530 1.00 86.56 87 PHE A N 1
ATOM 694 C CA . PHE A 1 87 ? -1.618 5.120 -3.457 1.00 86.56 87 PHE A CA 1
ATOM 695 C C . PHE A 1 87 ? -0.119 4.868 -3.672 1.00 86.56 87 PHE A C 1
ATOM 697 O O . PHE A 1 87 ? 0.312 3.718 -3.671 1.00 86.56 87 PHE A O 1
ATOM 704 N N . MET A 1 88 ? 0.696 5.896 -3.921 1.00 84.19 88 MET A N 1
ATOM 705 C CA . MET A 1 88 ? 2.117 5.728 -4.232 1.00 84.19 88 MET A CA 1
ATOM 706 C C . MET A 1 88 ? 2.924 6.962 -3.829 1.00 84.19 88 MET A C 1
ATOM 708 O O . MET A 1 88 ? 2.450 8.081 -4.010 1.00 84.19 88 MET A O 1
ATOM 712 N N . SER A 1 89 ? 4.148 6.767 -3.332 1.00 77.56 89 SER A N 1
ATOM 713 C CA . SER A 1 89 ? 5.085 7.877 -3.129 1.00 77.56 89 SER A CA 1
ATOM 714 C C . SER A 1 89 ? 5.533 8.476 -4.468 1.00 77.56 89 SER A C 1
ATOM 716 O O . SER A 1 89 ? 5.514 7.788 -5.491 1.00 77.56 89 SER A O 1
ATOM 718 N N . GLU A 1 90 ? 5.974 9.739 -4.481 1.00 67.38 90 GLU A N 1
ATOM 719 C CA . GLU A 1 90 ? 6.408 10.431 -5.713 1.00 67.38 90 GLU A CA 1
ATOM 720 C C . GLU A 1 90 ? 7.464 9.637 -6.504 1.00 67.38 90 GLU A C 1
ATOM 722 O O . GLU A 1 90 ? 7.463 9.606 -7.733 1.00 67.38 90 GLU A O 1
ATOM 727 N N . GLU A 1 91 ? 8.339 8.942 -5.782 1.00 66.25 91 GLU A N 1
ATOM 728 C CA . GLU A 1 91 ? 9.440 8.150 -6.331 1.00 66.25 91 GLU A CA 1
ATOM 729 C C . GLU A 1 91 ? 9.024 6.725 -6.736 1.00 66.25 91 GLU A C 1
ATOM 731 O O . GLU A 1 91 ? 9.804 5.989 -7.342 1.00 66.25 91 GLU A O 1
ATOM 736 N N . GLY A 1 92 ? 7.809 6.295 -6.386 1.00 69.88 92 GLY A N 1
ATOM 737 C CA . GLY A 1 92 ? 7.327 4.933 -6.621 1.00 69.88 92 GLY A CA 1
ATOM 738 C C . GLY A 1 92 ? 7.935 3.867 -5.704 1.00 69.88 92 GLY A C 1
ATOM 739 O O . GLY A 1 92 ? 7.738 2.670 -5.945 1.00 69.88 92 GLY A O 1
ATOM 740 N N . ALA A 1 93 ? 8.664 4.292 -4.669 1.00 73.56 93 ALA A N 1
ATOM 741 C CA . ALA A 1 93 ? 9.316 3.431 -3.687 1.00 73.56 93 ALA A CA 1
ATOM 742 C C . ALA A 1 93 ? 8.298 2.655 -2.845 1.00 73.56 93 ALA A C 1
ATOM 744 O O . ALA A 1 93 ? 8.450 1.450 -2.655 1.00 73.56 93 ALA A O 1
ATOM 745 N N . PHE A 1 94 ? 7.238 3.335 -2.406 1.00 81.50 94 PHE A N 1
ATOM 746 C CA . PHE A 1 94 ? 6.108 2.747 -1.696 1.00 81.50 94 PHE A CA 1
ATOM 747 C C . PHE A 1 94 ? 4.884 2.810 -2.586 1.00 81.50 94 PHE A C 1
ATOM 749 O O . PHE A 1 94 ? 4.585 3.856 -3.158 1.00 81.50 94 PHE A O 1
ATOM 756 N N . GLN A 1 95 ? 4.170 1.698 -2.690 1.00 86.62 95 GLN A N 1
ATOM 757 C CA . GLN A 1 95 ? 2.899 1.646 -3.389 1.00 86.62 95 GLN A CA 1
ATOM 758 C C . GLN A 1 95 ? 1.895 0.833 -2.578 1.00 86.62 95 GLN A C 1
ATOM 760 O O . GLN A 1 95 ? 2.114 -0.355 -2.352 1.00 86.62 95 GLN A O 1
ATOM 765 N N . LEU A 1 96 ? 0.790 1.458 -2.188 1.00 89.81 96 LEU A N 1
ATOM 766 C CA . LEU A 1 96 ? -0.376 0.782 -1.639 1.00 89.81 96 LEU A CA 1
ATOM 767 C C . LEU A 1 96 ? -1.033 -0.047 -2.746 1.00 89.81 96 LEU A C 1
ATOM 769 O O . LEU A 1 96 ? -1.111 0.349 -3.914 1.00 89.81 96 LEU A O 1
ATOM 773 N N . LYS A 1 97 ? -1.453 -1.244 -2.371 1.00 86.12 97 LYS A N 1
ATOM 774 C CA . LYS A 1 97 ? -2.029 -2.273 -3.227 1.00 86.12 97 LYS A CA 1
ATOM 775 C C . LYS A 1 97 ? -3.171 -2.908 -2.457 1.00 86.12 97 LYS A C 1
ATOM 777 O O . LYS A 1 97 ? -2.951 -3.252 -1.308 1.00 86.12 97 LYS A O 1
ATOM 782 N N . GLU A 1 98 ? -4.309 -3.141 -3.105 1.00 86.56 98 GLU A N 1
ATOM 783 C CA . GLU A 1 98 ? -5.349 -4.046 -2.588 1.00 86.56 98 GLU A CA 1
ATOM 784 C C . GLU A 1 98 ? -5.680 -3.770 -1.108 1.00 86.56 98 GLU A C 1
ATOM 786 O O . GLU A 1 98 ? -5.334 -4.557 -0.223 1.00 86.56 98 GLU A O 1
ATOM 791 N N . CYS A 1 99 ? -6.237 -2.592 -0.834 1.00 92.50 99 CYS A N 1
ATOM 792 C CA . CYS A 1 99 ? -6.601 -2.185 0.517 1.00 92.50 99 CYS A CA 1
ATOM 793 C C . CYS A 1 99 ? -8.045 -2.593 0.783 1.00 92.50 99 CYS A C 1
ATOM 795 O O . CYS A 1 99 ? -8.916 -2.239 -0.006 1.00 92.50 99 CYS A O 1
ATOM 797 N N . VAL A 1 100 ? -8.312 -3.296 1.882 1.00 93.62 100 VAL A N 1
ATOM 798 C CA . VAL A 1 100 ? -9.662 -3.794 2.166 1.00 93.62 100 VAL A CA 1
ATOM 799 C C . VAL A 1 100 ? -10.093 -3.525 3.594 1.00 93.62 100 VAL A C 1
ATOM 801 O O . VAL A 1 100 ? -9.280 -3.516 4.517 1.00 93.62 100 VAL A O 1
ATOM 804 N N . TYR A 1 101 ? -11.390 -3.330 3.781 1.00 94.62 101 TYR A N 1
ATOM 805 C CA . TYR A 1 101 ? -12.009 -3.042 5.061 1.00 94.62 101 TYR A CA 1
ATOM 806 C C . TYR A 1 101 ? -13.110 -4.050 5.380 1.00 94.62 101 TYR A C 1
ATOM 808 O O . TYR A 1 101 ? -14.024 -4.245 4.585 1.00 94.62 101 TYR A O 1
ATOM 816 N N . ALA A 1 102 ? -13.040 -4.651 6.566 1.00 93.62 102 ALA A N 1
ATOM 817 C CA . ALA A 1 102 ? -14.048 -5.550 7.110 1.00 93.62 102 ALA A CA 1
ATOM 818 C C . ALA A 1 102 ? -14.693 -4.893 8.351 1.00 93.62 102 ALA A C 1
ATOM 820 O O . ALA A 1 102 ? -14.061 -4.847 9.415 1.00 93.62 102 ALA A O 1
ATOM 821 N N . PRO A 1 103 ? -15.940 -4.384 8.267 1.00 91.56 103 PRO A N 1
ATOM 822 C CA . PRO A 1 103 ? -16.544 -3.611 9.352 1.00 91.56 103 PRO A CA 1
ATOM 823 C C . PRO A 1 103 ? -16.874 -4.439 10.589 1.00 91.56 103 PRO A C 1
ATOM 825 O O . PRO A 1 103 ? -16.696 -3.963 11.707 1.00 91.56 103 PRO A O 1
ATOM 828 N N . VAL A 1 104 ? -17.341 -5.678 10.403 1.00 89.38 104 VAL A N 1
ATOM 829 C CA . VAL A 1 104 ? -17.744 -6.571 11.504 1.00 89.38 104 VAL A CA 1
ATOM 830 C C . VAL A 1 104 ? -16.591 -6.817 12.488 1.00 89.38 104 VAL A C 1
ATOM 832 O O . VAL A 1 104 ? -16.785 -6.597 13.685 1.00 89.38 104 VAL A O 1
ATOM 835 N N . PRO A 1 105 ? -15.386 -7.225 12.042 1.00 89.25 105 PRO A N 1
ATOM 836 C CA . PRO A 1 105 ? -14.224 -7.308 12.926 1.00 89.25 105 PRO A CA 1
ATOM 837 C C . PRO A 1 105 ? -13.564 -5.946 13.210 1.00 89.25 105 PRO A C 1
ATOM 839 O O . PRO A 1 105 ? -12.656 -5.885 14.038 1.00 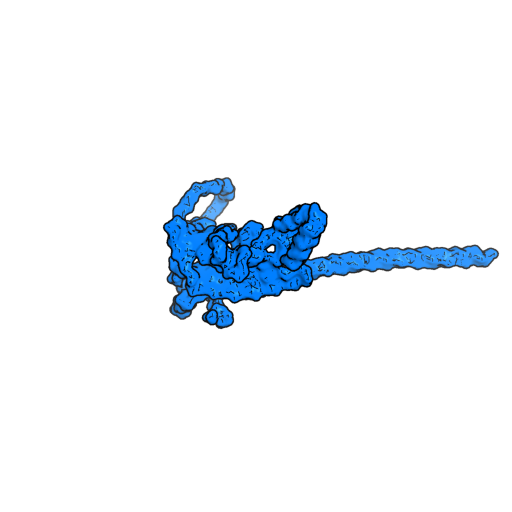89.25 105 PRO A O 1
ATOM 842 N N . GLY A 1 106 ? -13.988 -4.868 12.540 1.00 92.19 106 GLY A N 1
ATOM 843 C CA . GLY A 1 106 ? -13.348 -3.555 12.618 1.00 92.19 106 GLY A CA 1
ATOM 844 C C . GLY A 1 106 ? -11.895 -3.607 12.151 1.00 92.19 106 GLY A C 1
ATOM 845 O O . GLY A 1 106 ? -11.004 -3.106 12.840 1.00 92.19 106 GLY A O 1
ATOM 846 N N . GLU A 1 107 ? -11.638 -4.287 11.034 1.00 94.50 107 GLU A N 1
ATOM 847 C CA . GLU A 1 107 ? -10.288 -4.579 10.559 1.00 94.50 107 GLU A CA 1
ATOM 848 C C . GLU A 1 107 ? -10.035 -3.962 9.185 1.00 94.50 107 GLU A C 1
ATOM 850 O O . GLU A 1 107 ? -10.861 -4.071 8.281 1.00 94.50 107 GLU A O 1
ATOM 855 N N . TYR A 1 108 ? -8.879 -3.322 9.029 1.00 95.19 108 TYR A N 1
ATOM 856 C CA . TYR A 1 108 ? -8.440 -2.738 7.767 1.00 95.19 108 TYR A CA 1
ATOM 857 C C . TYR A 1 108 ? -7.100 -3.330 7.348 1.00 95.19 108 TYR A C 1
ATOM 859 O O . TYR A 1 108 ? -6.115 -3.221 8.077 1.00 95.19 108 TYR A O 1
ATOM 867 N N . GLU A 1 109 ? -7.055 -3.938 6.170 1.00 94.19 109 GLU A N 1
ATOM 868 C CA . GLU A 1 109 ? -5.838 -4.463 5.575 1.00 94.19 109 GLU A CA 1
ATOM 869 C C . GLU A 1 109 ? -5.278 -3.521 4.514 1.00 94.19 109 GLU A C 1
ATOM 871 O O . GLU A 1 109 ? -5.980 -3.020 3.638 1.00 94.19 109 GLU A O 1
ATOM 876 N N . ILE A 1 110 ? -3.961 -3.352 4.561 1.00 93.00 110 ILE A N 1
ATOM 877 C CA . ILE A 1 110 ? -3.178 -2.606 3.593 1.00 93.00 110 ILE A CA 1
ATOM 878 C C . ILE A 1 110 ? -2.202 -3.574 2.931 1.00 93.00 110 ILE A C 1
ATOM 880 O O . ILE A 1 110 ? -1.256 -4.052 3.566 1.00 93.00 110 ILE A O 1
ATOM 884 N N . GLY A 1 111 ? -2.384 -3.836 1.638 1.00 90.50 111 GLY A N 1
ATOM 885 C CA . GLY A 1 111 ? -1.305 -4.368 0.820 1.00 90.50 111 GLY A CA 1
ATOM 886 C C . GLY A 1 111 ? -0.315 -3.255 0.467 1.00 90.50 111 GLY A C 1
ATOM 887 O O . GLY A 1 111 ? -0.675 -2.125 0.137 1.00 90.50 111 GLY A O 1
ATOM 888 N N . LEU A 1 112 ? 0.972 -3.561 0.539 1.00 87.12 112 LEU A N 1
ATOM 889 C CA . LEU A 1 112 ? 2.052 -2.622 0.290 1.00 87.12 112 LEU A CA 1
ATOM 890 C C . LEU A 1 112 ? 3.120 -3.292 -0.565 1.00 87.12 112 LEU A C 1
ATOM 892 O O . LEU A 1 112 ? 3.561 -4.401 -0.277 1.00 87.12 112 LEU A O 1
ATOM 896 N N . ARG A 1 113 ? 3.577 -2.596 -1.602 1.00 85.38 113 ARG A N 1
ATOM 897 C CA . ARG A 1 113 ? 4.788 -2.933 -2.344 1.00 85.38 113 ARG A CA 1
ATOM 898 C C . ARG A 1 113 ? 5.862 -1.901 -2.046 1.00 85.38 113 ARG A C 1
ATOM 900 O O . ARG A 1 113 ? 5.670 -0.713 -2.292 1.00 85.38 113 ARG A O 1
ATOM 907 N N . ILE A 1 114 ? 7.017 -2.388 -1.624 1.00 80.50 114 ILE A N 1
ATOM 908 C CA . ILE A 1 114 ? 8.232 -1.614 -1.419 1.00 80.50 114 ILE A CA 1
ATOM 909 C C . ILE A 1 114 ? 9.229 -2.015 -2.503 1.00 80.50 114 ILE A C 1
ATOM 911 O O . ILE A 1 114 ? 9.586 -3.188 -2.631 1.00 80.50 114 ILE A O 1
ATOM 915 N N . ALA A 1 115 ? 9.657 -1.055 -3.317 1.00 72.62 115 ALA A N 1
ATOM 916 C CA . ALA A 1 115 ? 10.689 -1.255 -4.325 1.00 72.62 115 ALA A CA 1
ATOM 917 C C . ALA A 1 115 ? 12.069 -0.949 -3.734 1.00 72.62 115 ALA A C 1
ATOM 919 O O . ALA A 1 115 ? 12.322 0.143 -3.238 1.00 72.62 115 ALA A O 1
ATOM 920 N N . TRP A 1 116 ? 12.973 -1.919 -3.821 1.00 66.25 116 TRP A N 1
ATOM 921 C CA . TRP A 1 116 ? 14.358 -1.805 -3.395 1.00 66.25 116 TRP A CA 1
ATOM 922 C C . TRP A 1 116 ? 15.203 -1.686 -4.663 1.00 66.25 116 TRP A C 1
ATOM 924 O O . TRP A 1 116 ? 15.417 -2.667 -5.385 1.00 66.25 116 TRP A O 1
ATOM 934 N N . THR A 1 117 ? 15.660 -0.477 -4.975 1.00 53.56 117 THR A N 1
ATOM 935 C CA . THR A 1 117 ? 16.530 -0.239 -6.131 1.00 53.56 117 THR A CA 1
ATOM 936 C C . THR A 1 117 ? 17.969 -0.076 -5.674 1.00 53.56 117 THR A C 1
ATOM 938 O O . THR A 1 117 ? 18.276 0.825 -4.904 1.00 53.56 117 THR A O 1
ATOM 941 N N . GLN A 1 118 ? 18.878 -0.897 -6.199 1.00 50.16 118 GLN A N 1
ATOM 942 C CA . GLN A 1 118 ? 20.309 -0.759 -5.906 1.00 50.16 118 GLN A CA 1
ATOM 943 C C . GLN A 1 118 ? 21.008 0.326 -6.751 1.00 50.16 118 GLN A C 1
ATOM 945 O O . GLN A 1 118 ? 22.194 0.577 -6.562 1.00 50.16 118 GLN A O 1
ATOM 950 N N . LEU A 1 119 ? 20.322 0.966 -7.704 1.00 45.81 119 LEU A N 1
ATOM 951 C CA . LEU A 1 119 ? 20.957 1.899 -8.638 1.00 45.81 119 LEU A CA 1
ATOM 952 C C . LEU A 1 119 ? 20.932 3.346 -8.136 1.00 45.81 119 LEU A C 1
ATOM 954 O O . LEU A 1 119 ? 19.873 3.895 -7.850 1.00 45.81 119 LEU A O 1
ATOM 958 N N . ARG A 1 120 ? 22.102 3.989 -8.124 1.00 51.38 120 ARG A N 1
ATOM 959 C CA . ARG A 1 120 ? 22.291 5.405 -7.798 1.00 51.38 120 ARG A CA 1
ATOM 960 C C . ARG A 1 120 ? 22.485 6.211 -9.084 1.00 51.38 120 ARG A C 1
ATOM 962 O O . ARG A 1 120 ? 23.396 5.938 -9.862 1.00 51.38 120 ARG A O 1
ATOM 969 N N . TYR A 1 121 ? 21.640 7.210 -9.317 1.00 44.22 121 TYR A N 1
ATOM 970 C CA . TYR A 1 121 ? 21.813 8.180 -10.403 1.00 44.22 121 TYR A CA 1
ATOM 971 C C . TYR A 1 121 ? 22.802 9.273 -9.983 1.00 44.22 121 TYR A C 1
ATOM 973 O O . TYR A 1 121 ? 22.684 9.822 -8.893 1.00 44.22 121 TYR A O 1
ATOM 981 N N . CYS A 1 122 ? 23.770 9.623 -10.825 1.00 53.81 122 CYS A N 1
ATOM 982 C CA . CYS A 1 122 ? 24.650 10.769 -10.597 1.00 53.81 122 CYS A CA 1
ATOM 983 C C . CYS A 1 122 ? 24.221 11.950 -11.468 1.00 53.81 122 CYS A C 1
ATOM 985 O O . CYS A 1 122 ? 24.188 11.838 -12.693 1.00 53.81 122 CYS A O 1
ATOM 987 N N . LYS A 1 123 ? 23.935 13.104 -10.851 1.00 44.53 123 LYS A N 1
ATOM 988 C CA . LYS A 1 123 ? 23.528 14.309 -11.595 1.00 44.53 123 LYS A CA 1
ATOM 989 C C . LYS A 1 123 ? 24.693 14.983 -12.309 1.00 44.53 123 LYS A C 1
ATOM 991 O O . LYS A 1 123 ? 24.467 15.621 -13.332 1.00 44.53 123 LYS A O 1
ATOM 996 N N . ASP A 1 124 ? 25.914 14.811 -11.813 1.00 57.31 124 ASP A N 1
ATOM 997 C CA . ASP A 1 124 ? 27.097 15.422 -12.421 1.00 57.31 124 ASP A CA 1
ATOM 998 C C . ASP A 1 124 ? 27.508 14.722 -13.720 1.00 57.31 124 ASP A C 1
ATOM 1000 O O . ASP A 1 124 ? 27.894 15.387 -14.681 1.00 57.31 124 ASP A O 1
ATOM 1004 N N . CYS A 1 125 ? 27.392 13.391 -13.784 1.00 59.94 125 CYS A N 1
ATOM 1005 C CA . CYS A 1 125 ? 27.799 12.618 -14.961 1.00 59.94 125 CYS A CA 1
ATOM 1006 C C . CYS A 1 125 ? 26.633 11.990 -15.750 1.00 59.94 125 CYS A C 1
ATOM 1008 O O . CYS A 1 125 ? 26.858 11.452 -16.835 1.00 59.94 125 CYS A O 1
ATOM 1010 N N . GLY A 1 126 ? 25.401 12.046 -15.234 1.00 50.59 126 GLY A N 1
ATOM 1011 C CA . GLY A 1 126 ? 24.194 11.513 -15.878 1.00 50.59 126 GLY A CA 1
ATOM 1012 C C . GLY A 1 126 ? 24.133 9.983 -15.968 1.00 50.59 126 GLY A C 1
ATOM 1013 O O . GLY A 1 126 ? 23.368 9.453 -16.774 1.00 50.59 126 GLY A O 1
ATOM 1014 N N . ARG A 1 127 ? 24.959 9.261 -15.198 1.00 52.44 127 ARG A N 1
ATOM 1015 C CA . ARG A 1 127 ? 25.053 7.789 -15.227 1.00 52.44 127 ARG A CA 1
ATOM 1016 C C . ARG A 1 127 ? 24.368 7.145 -14.022 1.00 52.44 127 ARG A C 1
ATOM 1018 O O . ARG A 1 127 ? 24.264 7.751 -12.958 1.00 52.44 127 ARG A O 1
ATOM 1025 N N . LEU A 1 128 ? 23.932 5.899 -14.207 1.00 51.34 128 LEU A N 1
ATOM 1026 C CA . LEU A 1 128 ? 23.449 5.008 -13.151 1.00 51.34 128 LEU A CA 1
ATOM 1027 C C . LEU A 1 128 ? 24.601 4.111 -12.684 1.00 51.34 128 LEU A C 1
ATOM 1029 O O . LEU A 1 128 ? 25.307 3.548 -13.520 1.00 51.34 128 LEU A O 1
ATOM 1033 N N . TYR A 1 129 ? 24.760 3.969 -11.373 1.00 53.12 129 TYR A N 1
ATOM 1034 C CA . TYR A 1 129 ? 25.793 3.157 -10.729 1.00 53.12 129 TYR A CA 1
ATOM 1035 C C . TYR A 1 129 ? 25.154 2.120 -9.809 1.00 53.12 129 TYR A C 1
ATOM 1037 O O . TYR A 1 129 ? 24.208 2.445 -9.094 1.00 53.12 129 TYR A O 1
ATOM 1045 N N . THR A 1 130 ? 25.686 0.899 -9.762 1.00 53.22 130 THR A N 1
ATOM 1046 C CA . THR A 1 130 ? 25.445 0.003 -8.615 1.00 53.22 130 THR A CA 1
ATOM 1047 C C . THR A 1 130 ? 26.172 0.535 -7.364 1.00 53.22 130 THR A C 1
ATOM 1049 O O . THR A 1 130 ? 27.053 1.392 -7.499 1.00 53.22 130 THR A O 1
ATOM 1052 N N . PRO A 1 131 ? 25.853 0.067 -6.139 1.00 53.78 131 PRO A N 1
ATOM 1053 C CA . PRO A 1 131 ? 26.499 0.559 -4.920 1.00 53.78 131 PRO A CA 1
ATOM 1054 C C . PRO A 1 131 ? 28.021 0.346 -4.961 1.00 53.78 131 PRO A C 1
ATOM 1056 O O . PRO A 1 131 ? 28.770 1.298 -4.746 1.00 53.78 131 PRO A O 1
ATOM 1059 N N . ASP A 1 132 ? 28.464 -0.842 -5.387 1.00 54.66 132 ASP A N 1
ATOM 1060 C CA . ASP A 1 132 ? 29.883 -1.183 -5.566 1.00 54.66 132 ASP A CA 1
ATOM 1061 C C . ASP A 1 132 ? 30.576 -0.286 -6.605 1.00 54.66 132 ASP A C 1
ATOM 1063 O O . ASP A 1 132 ? 31.723 0.127 -6.429 1.00 54.66 132 ASP A O 1
ATOM 1067 N N . GLN A 1 133 ? 29.880 0.045 -7.699 1.00 59.62 133 GLN A N 1
ATOM 1068 C CA . GLN A 1 133 ? 30.411 0.926 -8.740 1.00 59.62 133 GLN A CA 1
ATOM 1069 C C . GLN A 1 133 ? 30.510 2.374 -8.264 1.00 59.62 133 GLN A C 1
ATOM 1071 O O . GLN A 1 133 ? 31.439 3.071 -8.665 1.00 59.62 133 GLN A O 1
ATOM 1076 N N . LEU A 1 134 ? 29.582 2.837 -7.421 1.00 60.88 134 LEU A N 1
ATOM 1077 C CA . LEU A 1 134 ? 29.669 4.177 -6.851 1.00 60.88 134 LEU A CA 1
ATOM 1078 C C . LEU A 1 134 ? 30.809 4.266 -5.835 1.00 60.88 134 LEU A C 1
ATOM 1080 O O . LEU A 1 134 ? 31.511 5.268 -5.817 1.00 60.88 134 LEU A O 1
ATOM 1084 N N . GLU A 1 135 ? 31.013 3.245 -5.006 1.00 61.44 135 GLU A N 1
ATOM 1085 C CA . GLU A 1 135 ? 32.111 3.224 -4.036 1.00 61.44 135 GLU A CA 1
ATOM 1086 C C . GLU A 1 135 ? 33.478 3.189 -4.735 1.00 61.44 135 GLU A C 1
ATOM 1088 O O . GLU A 1 135 ? 34.378 3.956 -4.391 1.00 61.44 135 GLU A O 1
ATOM 1093 N N . GLN A 1 136 ? 33.603 2.393 -5.802 1.00 63.44 136 GLN A N 1
ATOM 1094 C CA . GLN A 1 136 ? 34.777 2.423 -6.674 1.00 63.44 136 GLN A CA 1
ATOM 1095 C C . GLN A 1 136 ? 34.948 3.788 -7.353 1.00 63.44 136 GLN A C 1
ATOM 1097 O O . GLN A 1 136 ? 36.054 4.319 -7.358 1.00 63.44 136 GLN A O 1
ATOM 1102 N N . GLN A 1 137 ? 33.876 4.387 -7.882 1.00 63.56 137 GLN A N 1
ATOM 1103 C CA . GLN A 1 137 ? 33.938 5.699 -8.532 1.00 63.56 137 GLN A CA 1
ATOM 1104 C C . GLN A 1 137 ? 34.326 6.810 -7.548 1.00 63.56 137 GLN A C 1
ATOM 1106 O O . GLN A 1 137 ? 35.155 7.641 -7.892 1.00 63.56 137 GLN A O 1
ATOM 1111 N N . LYS A 1 138 ? 33.796 6.799 -6.319 1.00 64.00 138 LYS A N 1
ATOM 1112 C CA . LYS A 1 138 ? 34.180 7.737 -5.252 1.00 64.00 138 LYS A CA 1
ATOM 1113 C C . LYS A 1 138 ? 35.667 7.632 -4.934 1.00 64.00 138 LYS A C 1
ATOM 1115 O O . LYS A 1 138 ? 36.336 8.653 -4.860 1.00 64.00 138 LYS A O 1
ATOM 1120 N N . LYS A 1 139 ? 36.188 6.406 -4.824 1.00 63.94 139 LYS A N 1
ATOM 1121 C CA . LYS A 1 139 ? 37.616 6.161 -4.594 1.00 63.94 139 LYS A CA 1
ATOM 1122 C C . LYS A 1 139 ? 38.486 6.667 -5.752 1.00 63.94 139 LYS A C 1
ATOM 1124 O O . LYS A 1 139 ? 39.537 7.247 -5.513 1.00 63.94 139 LYS A O 1
ATOM 1129 N N . TYR A 1 140 ? 38.035 6.479 -6.993 1.00 61.69 140 TYR A N 1
ATOM 1130 C CA . TYR A 1 140 ? 38.702 7.028 -8.178 1.00 61.69 140 TYR A CA 1
ATOM 1131 C C . TYR A 1 140 ? 38.646 8.564 -8.237 1.00 61.69 140 TYR A C 1
ATOM 1133 O O . TYR A 1 140 ? 39.628 9.190 -8.626 1.00 61.69 140 TYR A O 1
ATOM 1141 N N . ASP A 1 141 ? 37.523 9.175 -7.857 1.00 62.00 141 ASP A N 1
ATOM 1142 C CA . ASP A 1 141 ? 37.337 10.630 -7.890 1.00 62.00 141 ASP A CA 1
ATOM 1143 C C . ASP A 1 141 ? 38.129 11.336 -6.765 1.00 62.00 141 ASP A C 1
ATOM 1145 O O . ASP A 1 141 ? 38.646 12.431 -6.984 1.00 62.00 141 ASP A O 1
ATOM 1149 N N . GLU A 1 142 ? 38.283 10.699 -5.594 1.00 60.75 142 GLU A N 1
ATOM 1150 C CA . GLU A 1 142 ? 39.130 11.174 -4.483 1.00 60.75 142 GLU A CA 1
ATOM 1151 C C . GLU A 1 142 ? 40.627 11.198 -4.836 1.00 60.75 142 GLU A C 1
ATOM 1153 O O . GLU A 1 142 ? 41.358 12.059 -4.349 1.00 60.75 142 GLU A O 1
ATOM 1158 N N . GLU A 1 143 ? 41.094 10.283 -5.693 1.00 59.81 143 GLU A N 1
ATOM 1159 C CA . GLU A 1 143 ? 42.498 10.216 -6.122 1.00 59.81 143 GLU A CA 1
ATOM 1160 C C . GLU A 1 143 ? 42.860 11.250 -7.209 1.00 59.81 143 GLU A C 1
ATOM 1162 O O . GLU A 1 143 ? 44.039 11.570 -7.366 1.00 59.81 143 GLU A O 1
ATOM 1167 N N . ASP A 1 144 ? 41.882 11.792 -7.947 1.00 55.94 144 ASP A N 1
ATOM 1168 C CA . ASP A 1 144 ? 42.119 12.546 -9.195 1.00 55.94 144 ASP A CA 1
ATOM 1169 C C . ASP A 1 144 ? 41.663 14.027 -9.137 1.00 55.94 144 ASP A C 1
ATOM 1171 O O . ASP A 1 144 ? 41.618 14.697 -10.171 1.00 55.94 144 ASP A O 1
ATOM 1175 N N . ASP A 1 145 ? 41.306 14.541 -7.946 1.00 53.12 145 ASP A N 1
ATOM 1176 C CA . ASP A 1 145 ? 40.854 15.929 -7.658 1.00 53.12 145 ASP A CA 1
ATOM 1177 C C . ASP A 1 145 ? 39.771 16.450 -8.634 1.00 53.12 145 ASP A C 1
ATOM 1179 O O . ASP A 1 145 ? 39.643 17.641 -8.941 1.00 53.12 145 ASP A O 1
ATOM 1183 N N . LYS A 1 146 ? 38.979 15.522 -9.180 1.00 54.19 146 LYS A N 1
ATOM 1184 C CA . LYS A 1 146 ? 37.838 15.806 -10.052 1.00 54.19 146 LYS A CA 1
ATOM 1185 C C . LYS A 1 146 ? 36.591 15.934 -9.194 1.00 54.19 146 LYS A C 1
ATOM 1187 O O . LYS A 1 146 ? 36.479 15.300 -8.152 1.00 54.19 146 LYS A O 1
ATOM 1192 N N . ARG A 1 147 ? 35.637 16.762 -9.647 1.00 52.69 147 ARG A N 1
ATOM 1193 C CA . ARG A 1 147 ? 34.310 16.896 -9.020 1.00 52.69 147 ARG A CA 1
ATOM 1194 C C . ARG A 1 147 ? 33.764 15.500 -8.742 1.00 52.69 147 ARG A C 1
ATOM 1196 O O . ARG A 1 147 ? 33.449 14.787 -9.694 1.00 52.69 147 ARG A O 1
ATOM 1203 N N . SER A 1 148 ? 33.700 15.140 -7.463 1.00 52.75 148 SER A N 1
ATOM 1204 C CA . SER A 1 148 ? 33.164 13.863 -7.031 1.00 52.75 148 SER A CA 1
ATOM 1205 C C . SER A 1 148 ? 31.768 13.724 -7.605 1.00 52.75 148 SER A C 1
ATOM 1207 O O . SER A 1 148 ? 30.966 14.654 -7.528 1.00 52.75 148 SER A O 1
ATOM 1209 N N . CYS A 1 149 ? 31.497 12.589 -8.243 1.00 47.22 149 CYS A N 1
ATOM 1210 C CA . CYS A 1 149 ? 30.157 12.284 -8.710 1.00 47.22 149 CYS A CA 1
ATOM 1211 C C . CYS A 1 149 ? 29.198 12.330 -7.510 1.00 47.22 149 CYS A C 1
ATOM 1213 O O . CYS A 1 149 ? 29.146 11.390 -6.710 1.00 47.22 149 CYS A O 1
ATOM 1215 N N . VAL A 1 150 ? 28.421 13.408 -7.371 1.00 45.03 150 VAL A N 1
ATOM 1216 C CA . VAL A 1 150 ? 27.367 13.490 -6.364 1.00 45.03 150 VAL A CA 1
ATOM 1217 C C . VAL A 1 150 ? 26.208 12.670 -6.909 1.00 45.03 150 VAL A C 1
ATOM 1219 O O . VAL A 1 150 ? 25.561 13.010 -7.908 1.00 45.03 150 VAL A O 1
ATOM 1222 N N . ALA A 1 151 ? 25.987 11.514 -6.2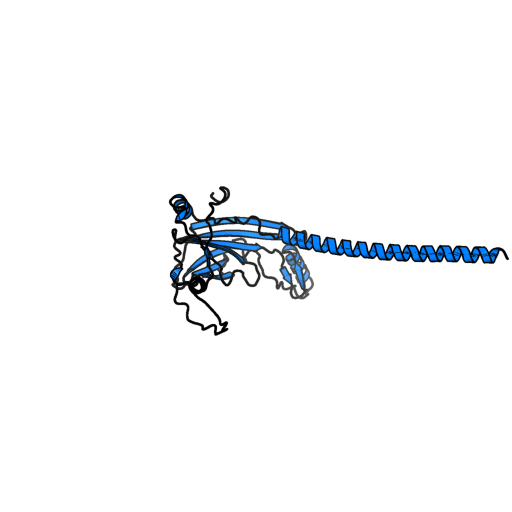87 1.00 41.66 151 ALA A N 1
ATOM 1223 C CA . ALA A 1 151 ? 24.778 10.747 -6.513 1.00 41.66 151 ALA A CA 1
ATOM 1224 C C . ALA A 1 151 ? 23.583 11.641 -6.152 1.00 41.66 151 ALA A C 1
ATOM 1226 O O . ALA A 1 151 ? 23.421 12.049 -5.008 1.00 41.66 151 ALA A O 1
ATOM 1227 N N . LEU A 1 152 ? 22.768 11.962 -7.148 1.00 40.12 152 LEU A N 1
ATOM 1228 C CA . LEU A 1 152 ? 21.442 12.542 -6.983 1.00 40.12 152 LEU A CA 1
ATOM 1229 C C . LEU A 1 152 ? 20.451 11.494 -7.467 1.00 40.12 152 LEU A C 1
ATOM 1231 O O . LEU A 1 152 ? 19.732 11.653 -8.440 1.00 40.12 152 LEU A O 1
ATOM 1235 N N . GLY A 1 153 ? 20.514 10.353 -6.807 1.00 34.44 153 GLY A N 1
ATOM 1236 C CA . GLY A 1 153 ? 19.621 9.236 -6.992 1.00 34.44 153 GLY A CA 1
ATOM 1237 C C . GLY A 1 153 ? 19.333 8.747 -5.600 1.00 34.44 153 GLY A C 1
ATOM 1238 O O . GLY A 1 153 ? 20.273 8.472 -4.852 1.00 34.44 153 GLY A O 1
ATOM 1239 N N . HIS A 1 154 ? 18.050 8.756 -5.277 1.00 35.59 154 HIS A N 1
ATOM 1240 C CA . HIS A 1 154 ? 17.523 8.487 -3.960 1.00 35.59 154 HIS A CA 1
ATOM 1241 C C . HIS A 1 154 ? 18.181 7.243 -3.382 1.00 35.59 154 HIS A C 1
ATOM 1243 O O . HIS A 1 154 ? 18.255 6.182 -4.008 1.00 35.59 154 HIS A O 1
ATOM 1249 N N . GLU A 1 155 ? 18.744 7.431 -2.200 1.00 35.59 155 GLU A N 1
ATOM 1250 C CA . GLU A 1 155 ? 19.227 6.359 -1.368 1.00 35.59 155 GLU A CA 1
ATOM 1251 C C . GLU A 1 155 ? 17.995 5.574 -0.914 1.00 35.59 155 GLU A C 1
ATOM 1253 O O . GLU A 1 155 ? 17.419 5.854 0.121 1.00 35.59 155 GLU A O 1
ATOM 1258 N N . LEU A 1 156 ? 17.558 4.606 -1.718 1.00 40.56 156 LEU A N 1
ATOM 1259 C CA . LEU A 1 156 ? 16.751 3.490 -1.227 1.00 40.56 156 LEU A CA 1
ATOM 1260 C C . LEU A 1 156 ? 17.698 2.319 -0.938 1.00 40.56 156 LEU A C 1
ATOM 1262 O O . LEU A 1 156 ? 17.507 1.188 -1.392 1.00 40.56 156 LEU A O 1
ATOM 1266 N N . VAL A 1 157 ? 18.783 2.613 -0.207 1.00 41.00 157 VAL A N 1
ATOM 1267 C CA . VAL A 1 157 ? 19.482 1.613 0.609 1.00 41.00 157 VAL A CA 1
ATOM 1268 C C . VAL A 1 157 ? 18.451 1.238 1.647 1.00 41.00 157 VAL A C 1
ATOM 1270 O O . VAL A 1 157 ? 18.358 1.967 2.607 1.00 41.00 157 VAL A O 1
ATOM 1273 N N . ARG A 1 158 ? 17.603 0.229 1.385 1.00 40.97 158 ARG A N 1
ATOM 1274 C CA . ARG A 1 158 ? 16.317 0.047 2.085 1.00 40.97 158 ARG A CA 1
ATOM 1275 C C . ARG A 1 158 ? 15.446 1.314 2.010 1.00 40.97 158 ARG A C 1
ATOM 1277 O O . ARG A 1 158 ? 15.876 2.419 1.726 1.00 40.97 158 ARG A O 1
ATOM 1284 N N . ALA A 1 159 ? 14.162 1.163 2.266 1.00 38.75 159 ALA A N 1
ATOM 1285 C CA . ALA A 1 159 ? 13.354 2.325 2.604 1.00 38.75 159 ALA A CA 1
ATOM 1286 C C . ALA A 1 159 ? 13.871 3.031 3.883 1.00 38.75 159 ALA A C 1
ATOM 1288 O O . ALA A 1 159 ? 13.599 4.203 4.069 1.00 38.75 159 ALA A O 1
ATOM 1289 N N . SER A 1 160 ? 14.667 2.357 4.717 1.00 35.59 160 SER A N 1
ATOM 1290 C CA . SER A 1 160 ? 15.449 2.954 5.796 1.00 35.59 160 SER A CA 1
ATOM 1291 C C . SER A 1 160 ? 16.895 3.176 5.370 1.00 35.59 160 SER A C 1
ATOM 1293 O O . SER A 1 160 ? 17.488 2.188 4.979 1.00 35.59 160 SER A O 1
ATOM 1295 N N . ALA A 1 161 ? 17.520 4.340 5.580 1.00 35.50 161 ALA A N 1
ATOM 1296 C CA . ALA A 1 161 ? 18.954 4.633 5.357 1.00 35.50 161 ALA A CA 1
ATOM 1297 C C . ALA A 1 161 ? 19.941 3.647 6.041 1.00 35.50 161 ALA A C 1
ATOM 1299 O O . ALA A 1 161 ? 21.164 3.768 5.953 1.00 35.50 161 ALA A O 1
ATOM 1300 N N . THR A 1 162 ? 19.399 2.663 6.744 1.00 39.53 162 THR A N 1
ATOM 1301 C CA . THR A 1 162 ? 20.035 1.654 7.561 1.00 39.53 162 THR A CA 1
ATOM 1302 C C . THR A 1 162 ? 19.564 0.260 7.148 1.00 39.53 162 THR A C 1
ATOM 1304 O O . THR A 1 162 ? 18.426 0.070 6.730 1.00 39.53 162 THR A O 1
ATOM 1307 N N . ASP A 1 163 ? 20.387 -0.774 7.322 1.00 46.31 163 ASP A N 1
ATOM 1308 C CA . ASP A 1 163 ? 20.029 -2.182 7.075 1.00 46.31 163 ASP A CA 1
ATOM 1309 C C . ASP A 1 163 ? 18.974 -2.736 8.072 1.00 46.31 163 ASP A C 1
ATOM 1311 O O . ASP A 1 163 ? 18.949 -3.936 8.362 1.00 46.31 163 ASP A O 1
ATOM 1315 N N . ARG A 1 164 ? 18.088 -1.891 8.634 1.00 49.91 164 ARG A N 1
ATOM 1316 C CA . ARG A 1 164 ? 17.243 -2.212 9.802 1.00 49.91 164 ARG A CA 1
ATOM 1317 C C . ARG A 1 164 ? 15.723 -2.130 9.627 1.00 49.91 164 ARG A C 1
ATOM 1319 O O . ARG A 1 164 ? 15.032 -2.775 10.405 1.00 49.91 164 ARG A O 1
ATOM 1326 N N . GLY A 1 165 ? 15.210 -1.589 8.519 1.00 65.50 165 GLY A N 1
ATOM 1327 C CA . GLY A 1 165 ? 13.867 -1.913 8.002 1.00 65.50 165 GLY A CA 1
ATOM 1328 C C . GLY A 1 165 ? 12.889 -0.761 8.162 1.00 65.50 165 GLY A C 1
ATOM 1329 O O . GLY A 1 165 ? 13.279 0.318 8.585 1.00 65.50 165 GLY A O 1
ATOM 1330 N N . VAL A 1 166 ? 11.624 -0.974 7.813 1.00 76.50 166 VAL A N 1
ATOM 1331 C CA . VAL A 1 166 ? 10.579 0.056 7.916 1.00 76.50 166 VAL A CA 1
ATOM 1332 C C . VAL A 1 166 ? 9.595 -0.253 9.031 1.00 76.50 166 VAL A C 1
ATOM 1334 O O . VAL A 1 166 ? 9.295 -1.417 9.296 1.00 76.50 166 VAL A O 1
ATOM 1337 N N . LYS A 1 167 ? 9.085 0.798 9.672 1.00 84.06 167 LYS A N 1
ATOM 1338 C CA . LYS A 1 167 ? 7.959 0.719 10.608 1.00 84.06 167 LYS A CA 1
ATOM 1339 C C . LYS A 1 167 ? 6.722 1.331 9.972 1.00 84.06 167 LYS A C 1
ATOM 1341 O O . LYS A 1 167 ? 6.825 2.277 9.194 1.00 84.06 167 LYS A O 1
ATOM 1346 N N . PHE A 1 168 ? 5.565 0.813 10.357 1.00 87.81 168 PHE A N 1
ATOM 1347 C CA . PHE A 1 168 ? 4.267 1.263 9.876 1.00 87.81 168 PHE A CA 1
ATOM 1348 C C . PHE A 1 168 ? 3.413 1.688 11.056 1.00 87.81 168 PHE A C 1
ATOM 1350 O O . PHE A 1 168 ? 3.361 0.986 12.067 1.00 87.81 168 PHE A O 1
ATOM 1357 N N . ARG A 1 169 ? 2.718 2.808 10.907 1.00 91.56 169 ARG A N 1
ATOM 1358 C CA . ARG A 1 169 ? 1.803 3.336 11.911 1.00 91.56 169 ARG A CA 1
ATOM 1359 C C . ARG A 1 169 ? 0.516 3.763 11.235 1.00 91.56 169 ARG A C 1
ATOM 1361 O O . ARG A 1 169 ? 0.562 4.471 10.233 1.00 91.56 169 ARG A O 1
ATOM 1368 N N . VAL A 1 170 ? -0.614 3.361 11.802 1.00 95.31 170 VAL A N 1
ATOM 1369 C CA . VAL A 1 170 ? -1.926 3.867 11.401 1.00 95.31 170 VAL A CA 1
ATOM 1370 C C . VAL A 1 170 ? -2.509 4.679 12.544 1.00 95.31 170 VAL A C 1
ATOM 1372 O O . VAL A 1 170 ? -2.461 4.254 13.699 1.00 95.31 170 VAL A O 1
ATOM 1375 N N . PHE A 1 171 ? -3.030 5.860 12.227 1.00 95.00 171 PHE A N 1
ATOM 1376 C CA . PHE A 1 171 ? -3.648 6.748 13.205 1.00 95.00 171 PHE A CA 1
ATOM 1377 C C . PHE A 1 171 ? -4.815 7.525 12.602 1.00 95.00 171 PHE A C 1
ATOM 1379 O O . PHE A 1 171 ? -4.904 7.688 11.384 1.00 95.00 171 PHE A O 1
ATOM 1386 N N . ASP A 1 172 ? -5.712 8.006 13.457 1.00 94.94 172 ASP A N 1
ATOM 1387 C CA . ASP A 1 172 ? -6.832 8.844 13.041 1.00 94.94 172 ASP A CA 1
ATOM 1388 C C . ASP A 1 172 ? -6.553 10.348 13.218 1.00 94.94 172 ASP A C 1
ATOM 1390 O O . ASP A 1 172 ? -5.604 10.782 13.873 1.00 94.94 172 ASP A O 1
ATOM 1394 N N . SER A 1 173 ? -7.434 11.185 12.674 1.00 92.94 173 SER A N 1
ATOM 1395 C CA . SER A 1 173 ? -7.385 12.642 12.828 1.00 92.94 173 SER A CA 1
ATOM 1396 C C . SER A 1 173 ? -7.550 13.136 14.273 1.00 92.94 173 SER A C 1
ATOM 1398 O O . SER A 1 173 ? -7.389 14.330 14.521 1.00 92.94 173 SER A O 1
ATOM 1400 N N . LYS A 1 174 ? -7.908 12.257 15.218 1.00 91.94 174 LYS A N 1
ATOM 1401 C CA . LYS A 1 174 ? -8.019 12.545 16.656 1.00 91.94 174 LYS A CA 1
ATOM 1402 C C . LYS A 1 174 ? -6.742 12.151 17.417 1.00 91.94 174 LYS A C 1
ATOM 1404 O O . LYS A 1 174 ? -6.634 12.468 18.599 1.00 91.94 174 LYS A O 1
ATOM 1409 N N . GLY A 1 175 ? -5.773 11.523 16.746 1.00 90.50 175 GLY A N 1
ATOM 1410 C CA . GLY A 1 175 ? -4.502 11.079 17.311 1.00 90.50 175 GLY A CA 1
ATOM 1411 C C . GLY A 1 175 ? -4.536 9.679 17.930 1.00 90.50 175 GLY A C 1
ATOM 1412 O O . GLY A 1 175 ? -3.572 9.307 18.596 1.00 90.50 175 GLY A O 1
ATOM 1413 N N . ASN A 1 176 ? -5.609 8.907 17.734 1.00 93.69 176 ASN A N 1
ATOM 1414 C CA . ASN A 1 176 ? -5.660 7.513 18.166 1.00 93.69 176 ASN A CA 1
ATOM 1415 C C . ASN A 1 176 ? -4.801 6.659 17.237 1.00 93.69 176 ASN A C 1
ATOM 1417 O O . ASN A 1 176 ? -4.883 6.802 16.020 1.00 93.69 176 ASN A O 1
ATOM 1421 N N . GLU A 1 177 ? -4.003 5.765 17.811 1.00 94.50 177 GLU A N 1
ATOM 1422 C CA . GLU A 1 177 ? -3.154 4.832 17.072 1.00 94.50 177 GLU A CA 1
ATOM 1423 C C . GLU A 1 177 ? -3.773 3.437 17.046 1.00 94.50 177 GLU A C 1
ATOM 1425 O O . GLU A 1 177 ? -4.409 3.015 18.014 1.00 94.50 177 GLU A O 1
ATOM 1430 N N . TYR A 1 178 ? -3.546 2.717 15.950 1.00 94.25 178 TYR A N 1
ATOM 1431 C CA . TYR A 1 178 ? -4.079 1.377 15.734 1.00 94.25 178 TYR A CA 1
ATOM 1432 C C . TYR A 1 178 ? -2.944 0.373 15.578 1.00 94.25 178 TYR A C 1
ATOM 1434 O O . TYR A 1 178 ? -1.986 0.595 14.832 1.00 94.25 178 TYR A O 1
ATOM 1442 N N . GLU A 1 179 ? -3.061 -0.745 16.287 1.00 89.81 179 GLU A N 1
ATOM 1443 C CA . GLU A 1 179 ? -2.060 -1.804 16.269 1.00 89.81 179 GLU A CA 1
ATOM 1444 C C . GLU A 1 179 ? -2.267 -2.746 15.080 1.00 89.81 179 GLU A C 1
ATOM 1446 O O . GLU A 1 179 ? -3.395 -3.068 14.690 1.00 89.81 179 GLU A O 1
ATOM 1451 N N . ALA A 1 180 ? -1.152 -3.213 14.517 1.00 91.12 180 ALA A N 1
ATOM 1452 C CA . ALA A 1 180 ? -1.167 -4.275 13.524 1.00 91.12 180 ALA A CA 1
ATOM 1453 C C . ALA A 1 180 ? -1.527 -5.604 14.207 1.00 91.12 180 ALA A C 1
ATOM 1455 O O . ALA A 1 180 ? -0.824 -6.059 15.110 1.00 91.12 180 ALA A O 1
ATOM 1456 N N . VAL A 1 181 ? -2.614 -6.229 13.761 1.00 91.56 181 VAL A N 1
ATOM 1457 C CA . VAL A 1 181 ? -3.124 -7.515 14.262 1.00 91.56 181 VAL A CA 1
ATOM 1458 C C . VAL A 1 181 ? -2.685 -8.697 13.404 1.00 91.56 181 VAL A C 1
ATOM 1460 O O . VAL A 1 181 ? -2.687 -9.834 13.874 1.00 91.56 181 VAL A O 1
ATOM 1463 N N . ASN A 1 182 ? -2.292 -8.444 12.155 1.00 87.75 182 ASN A N 1
ATOM 1464 C CA . ASN A 1 182 ? -1.703 -9.443 11.275 1.00 87.75 182 ASN A CA 1
ATOM 1465 C C . ASN A 1 182 ? -0.696 -8.798 10.315 1.00 87.75 182 ASN A C 1
ATOM 1467 O O . ASN A 1 182 ? -0.866 -7.649 9.911 1.00 87.75 182 ASN A O 1
ATOM 1471 N N . CYS A 1 183 ? 0.357 -9.527 9.946 1.00 86.62 183 CYS A N 1
ATOM 1472 C CA . CYS A 1 183 ? 1.337 -9.062 8.969 1.00 86.62 183 CYS A CA 1
ATOM 1473 C C . CYS A 1 183 ? 1.943 -10.245 8.213 1.00 86.62 183 CYS A C 1
ATOM 1475 O O . CYS A 1 183 ? 2.515 -11.150 8.822 1.00 86.62 183 CYS A O 1
ATOM 1477 N N . VAL A 1 184 ? 1.857 -10.217 6.884 1.00 84.00 184 VAL A N 1
ATOM 1478 C CA . VAL A 1 184 ? 2.476 -11.215 6.006 1.00 84.00 184 VAL A CA 1
ATOM 1479 C C . VAL A 1 184 ? 3.415 -10.531 5.026 1.00 84.00 184 VAL A C 1
ATOM 1481 O O . VAL A 1 184 ? 3.017 -9.617 4.306 1.00 84.00 184 VAL A O 1
ATOM 1484 N N . THR A 1 185 ? 4.650 -11.030 4.954 1.00 81.50 185 THR A N 1
ATOM 1485 C CA . THR A 1 185 ? 5.708 -10.481 4.099 1.00 81.50 185 THR A CA 1
ATOM 1486 C C . THR A 1 185 ? 6.174 -11.497 3.063 1.00 81.50 185 THR A C 1
ATOM 1488 O O . THR A 1 185 ? 6.410 -12.670 3.362 1.00 81.50 185 THR A O 1
ATOM 1491 N N . ARG A 1 186 ? 6.370 -11.039 1.825 1.00 77.25 186 ARG A N 1
ATOM 1492 C CA . ARG A 1 186 ? 6.977 -11.801 0.728 1.00 77.25 186 ARG A CA 1
ATOM 1493 C C . ARG A 1 186 ? 8.000 -10.944 0.000 1.00 77.25 186 ARG A C 1
ATOM 1495 O O . ARG A 1 186 ? 7.803 -9.752 -0.190 1.00 77.25 186 ARG A O 1
ATOM 1502 N N . THR A 1 187 ? 9.074 -11.562 -0.471 1.00 76.25 187 THR A N 1
ATOM 1503 C CA . THR A 1 187 ? 10.097 -10.877 -1.268 1.00 76.25 187 THR A CA 1
ATOM 1504 C C . THR A 1 187 ? 10.197 -11.490 -2.654 1.00 76.25 187 THR A C 1
ATOM 1506 O O . THR A 1 187 ? 10.109 -12.709 -2.803 1.00 76.25 187 THR A O 1
ATOM 1509 N N . LYS A 1 188 ? 10.417 -10.653 -3.665 1.00 73.12 188 LYS A N 1
ATOM 1510 C CA . LYS A 1 188 ? 10.658 -11.066 -5.046 1.00 73.12 188 LYS A CA 1
ATOM 1511 C C . LYS A 1 188 ? 11.872 -10.330 -5.584 1.00 73.12 188 LYS A C 1
ATOM 1513 O O . LYS A 1 188 ? 11.850 -9.108 -5.697 1.00 73.12 188 LYS A O 1
ATOM 1518 N N . ASP A 1 189 ? 12.881 -11.086 -5.983 1.00 71.56 189 ASP A N 1
ATOM 1519 C CA . ASP A 1 189 ? 14.055 -10.541 -6.651 1.00 71.56 189 ASP A CA 1
ATOM 1520 C C . ASP A 1 189 ? 13.852 -10.623 -8.166 1.00 71.56 189 ASP A C 1
ATOM 1522 O O . ASP A 1 189 ? 13.466 -11.661 -8.709 1.00 71.56 189 ASP A O 1
ATOM 1526 N N . VAL A 1 190 ? 14.070 -9.507 -8.853 1.00 65.94 190 VAL A N 1
ATOM 1527 C CA . VAL A 1 190 ? 13.981 -9.403 -10.307 1.00 65.94 190 VAL A CA 1
ATOM 1528 C C . VAL A 1 190 ? 15.330 -8.950 -10.836 1.00 65.94 190 VAL A C 1
ATOM 1530 O O . VAL A 1 190 ? 15.726 -7.799 -10.656 1.00 65.94 190 VAL A O 1
ATOM 1533 N N . ASP A 1 191 ? 16.021 -9.867 -11.501 1.00 65.88 191 ASP A N 1
ATOM 1534 C CA . ASP A 1 191 ? 17.318 -9.622 -12.120 1.00 65.88 191 ASP A CA 1
ATOM 1535 C C . ASP A 1 191 ? 17.172 -9.506 -13.645 1.00 65.88 191 ASP A C 1
ATOM 1537 O O . 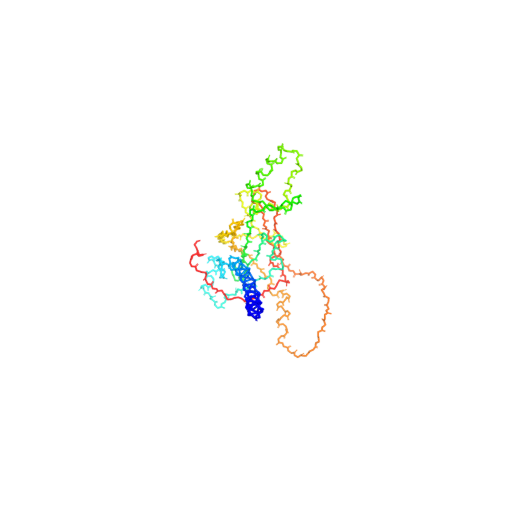ASP A 1 191 ? 16.717 -10.429 -14.324 1.00 65.88 191 ASP A O 1
ATOM 1541 N N . PHE A 1 192 ? 17.547 -8.346 -14.182 1.00 57.94 192 PHE A N 1
ATOM 1542 C CA . PHE A 1 192 ? 17.597 -8.044 -15.614 1.00 57.94 192 PHE A CA 1
ATOM 1543 C C . PHE A 1 192 ? 19.039 -8.045 -16.162 1.00 57.94 192 PHE A C 1
ATOM 1545 O O . PHE A 1 192 ? 19.307 -7.449 -17.208 1.00 57.94 192 PHE A O 1
ATOM 1552 N N . GLY A 1 193 ? 19.995 -8.645 -15.448 1.00 55.34 193 GLY A N 1
ATOM 1553 C CA . GLY A 1 193 ? 21.414 -8.759 -15.799 1.00 55.34 193 GLY A CA 1
ATOM 1554 C C . GLY A 1 193 ? 22.235 -7.483 -15.573 1.00 55.34 193 GLY A C 1
ATOM 1555 O O . GLY A 1 193 ? 23.396 -7.564 -15.189 1.00 55.34 193 GLY A O 1
ATOM 1556 N N . ILE A 1 194 ? 21.645 -6.304 -15.801 1.00 52.94 194 ILE A N 1
ATOM 1557 C CA . ILE A 1 194 ? 22.246 -4.982 -15.509 1.00 52.94 194 ILE A CA 1
ATOM 1558 C C . ILE A 1 194 ? 21.550 -4.313 -14.314 1.00 52.94 194 ILE A C 1
ATOM 1560 O O . ILE A 1 194 ? 22.125 -3.463 -13.639 1.00 52.94 194 ILE A O 1
ATOM 1564 N N . ILE A 1 195 ? 20.296 -4.687 -14.056 1.00 54.16 195 ILE A N 1
ATOM 1565 C CA . ILE A 1 195 ? 19.456 -4.097 -13.018 1.00 54.16 195 ILE A CA 1
ATOM 1566 C C . ILE A 1 195 ? 18.908 -5.231 -12.162 1.00 54.16 195 ILE A C 1
ATOM 1568 O O . ILE A 1 195 ? 18.114 -6.029 -12.654 1.00 54.16 195 ILE A O 1
ATOM 1572 N N . ALA A 1 196 ? 19.292 -5.260 -10.889 1.00 57.94 196 ALA A N 1
ATOM 1573 C CA . ALA A 1 196 ? 18.649 -6.080 -9.875 1.00 57.94 196 ALA A CA 1
ATOM 1574 C C . ALA A 1 196 ? 17.704 -5.194 -9.054 1.00 57.94 196 ALA A C 1
ATOM 1576 O O . ALA A 1 196 ? 18.122 -4.189 -8.473 1.00 57.94 196 ALA A O 1
ATOM 1577 N N . ILE A 1 197 ? 16.419 -5.545 -9.044 1.00 63.91 197 ILE A N 1
ATOM 1578 C CA . ILE A 1 197 ? 15.400 -4.894 -8.218 1.00 63.91 197 ILE A CA 1
ATOM 1579 C C . ILE A 1 197 ? 14.838 -5.942 -7.278 1.00 63.91 197 ILE A C 1
ATOM 1581 O O . ILE A 1 197 ? 14.342 -6.975 -7.727 1.00 63.91 197 ILE A O 1
ATOM 1585 N N . LYS A 1 198 ? 14.875 -5.659 -5.982 1.00 71.38 198 LYS A N 1
ATOM 1586 C CA . LYS A 1 198 ? 14.176 -6.463 -4.988 1.00 71.38 198 LYS A CA 1
ATOM 1587 C C . LYS A 1 198 ? 12.857 -5.780 -4.660 1.00 71.38 198 LYS A C 1
ATOM 1589 O O . LYS A 1 198 ? 12.806 -4.575 -4.458 1.00 71.38 198 LYS A O 1
ATOM 1594 N N . TYR A 1 199 ? 11.774 -6.531 -4.648 1.00 75.81 199 TYR A N 1
ATOM 1595 C CA . TYR A 1 199 ? 10.479 -6.057 -4.187 1.00 75.81 199 TYR A CA 1
ATOM 1596 C C . TYR A 1 199 ? 10.146 -6.760 -2.884 1.00 75.81 199 TYR A C 1
ATOM 1598 O O . TYR A 1 199 ? 10.283 -7.979 -2.780 1.00 75.81 199 TYR A O 1
ATOM 1606 N N . GLU A 1 200 ? 9.687 -5.998 -1.906 1.00 79.12 200 GLU A N 1
ATOM 1607 C CA . GLU A 1 200 ? 9.050 -6.528 -0.712 1.00 79.12 200 GLU A CA 1
ATOM 1608 C C . GLU A 1 200 ? 7.560 -6.216 -0.789 1.00 79.12 200 GLU A C 1
ATOM 1610 O O . GLU A 1 200 ? 7.155 -5.101 -1.108 1.00 79.12 200 GLU A O 1
ATOM 1615 N N . TYR A 1 201 ? 6.748 -7.230 -0.554 1.00 82.25 201 TYR A N 1
ATOM 1616 C CA . TYR A 1 201 ? 5.303 -7.164 -0.565 1.00 82.25 201 TYR A CA 1
ATOM 1617 C C . TYR A 1 201 ? 4.823 -7.482 0.844 1.00 82.25 201 TYR A C 1
ATOM 1619 O O . TYR A 1 201 ? 5.113 -8.565 1.353 1.00 82.25 201 TYR A O 1
ATOM 1627 N N . LEU A 1 202 ? 4.115 -6.546 1.463 1.00 85.12 202 LEU A N 1
ATOM 1628 C CA . LEU A 1 202 ? 3.540 -6.697 2.790 1.00 85.12 202 LEU A CA 1
ATOM 1629 C C . LEU A 1 202 ? 2.019 -6.640 2.699 1.00 85.12 202 LEU A C 1
ATOM 1631 O O . LEU A 1 202 ? 1.469 -5.923 1.870 1.00 85.12 202 LEU A O 1
ATOM 1635 N N . ARG A 1 203 ? 1.353 -7.398 3.556 1.00 87.88 203 ARG A N 1
ATOM 1636 C CA . ARG A 1 203 ? -0.087 -7.354 3.810 1.00 87.88 203 ARG A CA 1
ATOM 1637 C C . ARG A 1 203 ? -0.230 -7.142 5.305 1.00 87.88 203 ARG A C 1
ATOM 1639 O O . ARG A 1 203 ? 0.163 -8.026 6.063 1.00 87.88 203 ARG A O 1
ATOM 1646 N N . ILE A 1 204 ? -0.663 -5.958 5.716 1.00 90.88 204 ILE A N 1
ATOM 1647 C CA . ILE A 1 204 ? -0.711 -5.562 7.125 1.00 90.88 204 ILE A CA 1
ATOM 1648 C C . ILE A 1 204 ? -2.152 -5.258 7.480 1.00 90.88 204 ILE A C 1
ATOM 1650 O O . ILE A 1 204 ? -2.744 -4.359 6.888 1.00 90.88 204 ILE A O 1
ATOM 1654 N N . SER A 1 205 ? -2.684 -5.975 8.458 1.00 92.50 205 SER A N 1
ATOM 1655 C CA . SER A 1 205 ? -4.051 -5.788 8.926 1.00 92.50 205 SER A CA 1
ATOM 1656 C C . SER A 1 205 ? -4.043 -5.116 10.286 1.00 92.50 205 SER A C 1
ATOM 1658 O O . SER A 1 205 ? -3.302 -5.520 11.184 1.00 92.50 205 SER A O 1
ATOM 1660 N N . TYR A 1 206 ? -4.856 -4.079 10.432 1.00 94.69 206 TYR A N 1
ATOM 1661 C CA . TYR A 1 206 ? -4.982 -3.265 11.630 1.00 94.69 206 TYR A CA 1
ATOM 1662 C C . TYR A 1 206 ? -6.362 -3.455 12.242 1.00 94.69 206 TYR A C 1
ATOM 1664 O O . TYR A 1 206 ? -7.366 -3.404 11.534 1.00 94.69 206 TYR A O 1
ATOM 1672 N N . GLY A 1 207 ? -6.407 -3.675 13.554 1.00 92.81 207 GLY A N 1
ATOM 1673 C CA . GLY A 1 207 ? -7.649 -3.910 14.286 1.00 92.81 207 GLY A CA 1
ATOM 1674 C C . GLY A 1 207 ? -8.181 -2.653 14.971 1.00 92.81 207 GLY A C 1
ATOM 1675 O O . GLY A 1 207 ? -7.423 -1.761 15.351 1.00 92.81 207 GLY A O 1
ATOM 1676 N N . GLY A 1 208 ? -9.497 -2.611 15.175 1.00 90.94 208 GLY A N 1
ATOM 1677 C CA . GLY A 1 208 ? -10.182 -1.530 15.885 1.00 90.94 208 GLY A CA 1
ATOM 1678 C C . GLY A 1 208 ? -10.488 -0.296 15.033 1.00 90.94 208 GLY A C 1
ATOM 1679 O O . GLY A 1 208 ? -10.788 0.754 15.599 1.00 90.94 208 GLY A O 1
ATOM 1680 N N . LEU A 1 209 ? -10.427 -0.405 13.702 1.00 91.75 209 LEU A N 1
ATOM 1681 C CA . LEU A 1 209 ? -10.790 0.670 12.782 1.00 91.75 209 LEU A CA 1
ATOM 1682 C C . LEU A 1 209 ? -12.282 0.615 12.446 1.00 91.75 209 LEU A C 1
ATOM 1684 O O . LEU A 1 209 ? -12.811 -0.412 12.022 1.00 91.75 209 LEU A O 1
ATOM 1688 N N . TYR A 1 210 ? -12.956 1.754 12.595 1.00 90.31 210 TYR A N 1
ATOM 1689 C CA . TYR A 1 210 ? -14.391 1.886 12.360 1.00 90.31 210 TYR A CA 1
ATOM 1690 C C . TYR A 1 210 ? -14.651 3.029 11.388 1.00 90.31 210 TYR A C 1
ATOM 1692 O O . TYR A 1 210 ? -14.813 4.177 11.797 1.00 90.31 210 TYR A O 1
ATOM 1700 N N . PHE A 1 211 ? -14.647 2.712 10.093 1.00 90.06 211 PHE A N 1
ATOM 1701 C CA . PHE A 1 211 ? -14.920 3.694 9.052 1.00 90.06 211 PHE A CA 1
ATOM 1702 C C . PHE A 1 211 ? -16.390 4.116 9.096 1.00 90.06 211 PHE A C 1
ATOM 1704 O O . PHE A 1 211 ? -17.296 3.292 9.223 1.00 90.06 211 PHE A O 1
ATOM 1711 N N . GLU A 1 212 ? -16.633 5.419 8.979 1.00 86.38 212 GLU A N 1
ATOM 1712 C CA . GLU A 1 212 ? -17.972 6.011 8.954 1.00 86.38 212 GLU A CA 1
ATOM 1713 C C . GLU A 1 212 ? -18.601 5.813 7.557 1.00 86.38 212 GLU A C 1
ATOM 1715 O O . GLU A 1 212 ? -18.851 6.770 6.829 1.00 86.38 212 GLU A O 1
ATOM 1720 N N . LEU A 1 213 ? -18.834 4.554 7.155 1.00 84.94 213 LEU A N 1
ATOM 1721 C CA . LEU A 1 213 ? -19.277 4.193 5.795 1.00 84.94 213 LEU A CA 1
ATOM 1722 C C . LEU A 1 213 ? -20.589 4.882 5.391 1.00 84.94 213 LEU A C 1
ATOM 1724 O O . LEU A 1 213 ? -20.771 5.266 4.239 1.00 84.94 213 LEU A O 1
ATOM 1728 N N . GLY A 1 214 ? -21.496 5.082 6.352 1.00 77.00 214 GLY A N 1
ATOM 1729 C CA . GLY A 1 214 ? -22.775 5.759 6.126 1.00 77.00 214 GLY A CA 1
ATOM 1730 C C . GLY A 1 214 ? -22.645 7.239 5.756 1.00 77.00 214 GLY A C 1
ATOM 1731 O O . GLY A 1 214 ? -23.585 7.794 5.187 1.00 77.00 214 GLY A O 1
ATOM 1732 N N . ASP A 1 215 ? -21.500 7.861 6.047 1.00 77.00 215 ASP A N 1
ATOM 1733 C CA . ASP A 1 215 ? -21.193 9.254 5.721 1.00 77.00 215 ASP A CA 1
ATOM 1734 C C . ASP A 1 215 ? -20.248 9.399 4.524 1.00 77.00 215 ASP A C 1
ATOM 1736 O O . ASP A 1 215 ? -19.872 10.517 4.174 1.00 77.00 215 ASP A O 1
ATOM 1740 N N . ASN A 1 216 ? -19.936 8.293 3.842 1.00 79.50 216 ASN A N 1
ATOM 1741 C CA . ASN A 1 216 ? -19.167 8.301 2.607 1.00 79.50 216 ASN A CA 1
ATOM 1742 C C . ASN A 1 216 ? -19.945 9.008 1.481 1.00 79.50 216 ASN A C 1
ATOM 1744 O O . ASN A 1 216 ? -21.002 8.548 1.039 1.00 79.50 216 ASN A O 1
ATOM 1748 N N . ILE A 1 217 ? -19.433 10.152 1.028 1.00 71.50 217 ILE A N 1
ATOM 1749 C CA . ILE A 1 217 ? -20.105 11.050 0.083 1.00 71.50 217 ILE A CA 1
ATOM 1750 C C . ILE A 1 217 ? -20.174 10.412 -1.308 1.00 71.50 217 ILE A C 1
ATOM 1752 O O . ILE A 1 217 ? -21.236 10.415 -1.933 1.00 71.50 217 ILE A O 1
ATOM 1756 N N . ILE A 1 218 ? -19.080 9.792 -1.759 1.00 69.88 218 ILE A N 1
ATOM 1757 C CA . ILE A 1 218 ? -18.980 9.172 -3.088 1.00 69.88 218 ILE A CA 1
ATOM 1758 C C . ILE A 1 218 ? -20.029 8.066 -3.255 1.00 69.88 218 ILE A C 1
ATOM 1760 O O . ILE A 1 218 ? -20.743 8.022 -4.261 1.00 69.88 218 ILE A O 1
ATOM 1764 N N . ASN A 1 219 ? -20.187 7.215 -2.241 1.00 63.47 219 ASN A N 1
ATOM 1765 C CA . ASN A 1 219 ? -21.124 6.094 -2.307 1.00 63.47 219 ASN A CA 1
ATOM 1766 C C . ASN A 1 219 ? -22.577 6.492 -2.007 1.00 63.47 219 ASN A C 1
ATOM 1768 O O . ASN A 1 219 ? -23.528 5.844 -2.461 1.00 63.47 219 ASN A O 1
ATOM 1772 N N . ARG A 1 220 ? -22.788 7.608 -1.302 1.00 58.69 220 ARG A N 1
ATOM 1773 C CA . ARG A 1 220 ? -24.115 8.227 -1.175 1.00 58.69 220 ARG A CA 1
ATOM 1774 C C . ARG A 1 220 ? -24.616 8.775 -2.509 1.00 58.69 220 ARG A C 1
ATOM 1776 O O . ARG A 1 220 ? -25.768 8.547 -2.864 1.00 58.69 220 ARG A O 1
ATOM 1783 N N . GLU A 1 221 ? -23.781 9.466 -3.277 1.00 57.69 221 GLU A N 1
ATOM 1784 C CA . GLU A 1 221 ? -24.207 10.047 -4.559 1.00 57.69 221 GLU A CA 1
ATOM 1785 C C . GLU A 1 221 ? -24.476 8.980 -5.639 1.00 57.69 221 GLU A C 1
ATOM 1787 O O . GLU A 1 221 ? -25.418 9.106 -6.433 1.00 57.69 221 GLU A O 1
ATOM 1792 N N . SER A 1 222 ? -23.717 7.879 -5.633 1.00 51.72 222 SER A N 1
ATOM 1793 C CA . SER A 1 222 ? -23.931 6.748 -6.546 1.00 51.72 222 SER A CA 1
ATOM 1794 C C . SER A 1 222 ? -25.189 5.926 -6.213 1.00 51.72 222 SER A C 1
ATOM 1796 O O . SER A 1 222 ? -25.842 5.402 -7.117 1.00 51.72 222 SER A O 1
ATOM 1798 N N . SER A 1 223 ? -25.598 5.862 -4.941 1.00 46.81 223 SER A N 1
ATOM 1799 C CA . SER A 1 223 ? -26.832 5.178 -4.518 1.00 46.81 223 SER A CA 1
ATOM 1800 C C . SER A 1 223 ? -28.105 6.017 -4.721 1.00 46.81 223 SER A C 1
ATOM 1802 O O . SER A 1 223 ? -29.180 5.456 -4.950 1.00 46.81 223 SER A O 1
ATOM 1804 N N . VAL A 1 224 ? -28.004 7.352 -4.736 1.00 41.34 224 VAL A N 1
ATOM 1805 C CA . VAL A 1 224 ? -29.146 8.266 -4.967 1.00 41.34 224 VAL A CA 1
ATOM 1806 C C . VAL A 1 224 ? -29.559 8.352 -6.448 1.00 41.34 224 VAL A C 1
ATOM 1808 O O . VAL A 1 224 ? -30.692 8.715 -6.757 1.00 41.34 224 VAL A O 1
ATOM 1811 N N . SER A 1 225 ? -28.713 7.929 -7.389 1.00 38.34 225 SER A N 1
ATOM 1812 C CA . SER A 1 225 ? -28.976 8.039 -8.836 1.00 38.34 225 SER A CA 1
ATOM 1813 C C . SER A 1 225 ? -29.724 6.846 -9.462 1.00 38.34 225 SER A C 1
ATOM 1815 O O . SER A 1 225 ? -29.905 6.791 -10.680 1.00 38.34 225 SER A O 1
ATOM 1817 N N . ARG A 1 226 ? -30.253 5.910 -8.657 1.00 36.03 226 ARG A N 1
ATOM 1818 C CA . ARG A 1 226 ? -31.021 4.744 -9.150 1.00 36.03 226 ARG A CA 1
ATOM 1819 C C . ARG A 1 226 ? -32.548 4.893 -9.075 1.00 36.03 226 ARG A C 1
ATOM 1821 O O . ARG A 1 226 ? -33.270 3.903 -9.192 1.00 36.03 226 ARG A O 1
ATOM 1828 N N . ALA A 1 227 ? -33.053 6.120 -8.940 1.00 35.81 227 ALA A N 1
ATOM 1829 C CA . ALA A 1 227 ? -34.477 6.425 -9.050 1.00 35.81 227 ALA A CA 1
ATOM 1830 C C . ALA A 1 227 ? -34.722 7.748 -9.801 1.00 35.81 227 ALA A C 1
ATOM 1832 O O . ALA A 1 227 ? -34.654 8.821 -9.216 1.00 35.81 227 ALA A O 1
ATOM 1833 N N . GLY A 1 228 ? -35.096 7.646 -11.083 1.00 32.91 228 GLY A N 1
ATOM 1834 C CA . GLY A 1 228 ? -35.877 8.677 -11.780 1.00 32.91 228 GLY A CA 1
ATOM 1835 C C . GLY A 1 228 ? -35.119 9.631 -12.715 1.00 32.91 228 GLY A C 1
ATOM 1836 O O . GLY A 1 228 ? -34.505 10.584 -12.267 1.00 32.91 228 GLY A O 1
ATOM 1837 N N . SER A 1 229 ? -35.284 9.373 -14.019 1.00 39.12 229 SER A N 1
ATOM 1838 C CA . SER A 1 229 ? -35.507 10.318 -15.138 1.00 39.12 229 SER A CA 1
ATOM 1839 C C . SER A 1 229 ? -34.688 11.616 -15.297 1.00 39.12 229 SER A C 1
ATOM 1841 O O . SER A 1 229 ? -34.774 12.516 -14.473 1.00 39.12 229 SER A O 1
ATOM 1843 N N . ASP A 1 230 ? -34.120 11.726 -16.507 1.00 35.41 230 ASP A N 1
ATOM 1844 C CA . ASP A 1 230 ? -33.854 12.910 -17.348 1.00 35.41 230 ASP A CA 1
ATOM 1845 C C . ASP A 1 230 ? -32.942 14.058 -16.865 1.00 35.41 230 ASP A C 1
ATOM 1847 O O . ASP A 1 230 ? -33.205 14.758 -15.897 1.00 35.41 230 ASP A O 1
ATOM 1851 N N . GLU A 1 231 ? -31.906 14.267 -17.693 1.00 38.56 231 GLU A N 1
ATOM 1852 C CA . GLU A 1 231 ? -31.174 15.499 -18.034 1.00 38.56 231 GLU A CA 1
ATOM 1853 C C . GLU A 1 231 ? -30.855 16.518 -16.920 1.00 38.56 231 GLU A C 1
ATOM 1855 O O . GLU A 1 231 ? -31.702 17.270 -16.452 1.00 38.56 231 GLU A O 1
ATOM 1860 N N . THR A 1 232 ? -29.567 16.741 -16.639 1.00 31.17 232 THR A N 1
ATOM 1861 C CA . THR A 1 232 ? -28.731 17.779 -17.289 1.00 31.17 232 THR A CA 1
ATOM 1862 C C . THR A 1 232 ? -27.358 17.787 -16.606 1.00 31.17 232 THR A C 1
ATOM 1864 O O . THR A 1 232 ? -27.245 18.002 -15.401 1.00 31.17 232 THR A O 1
ATOM 1867 N N . VAL A 1 233 ? -26.292 17.573 -17.380 1.00 44.62 233 VAL A N 1
ATOM 1868 C CA . VAL A 1 233 ? -24.906 17.733 -16.919 1.00 44.62 233 VAL A CA 1
ATOM 1869 C C . VAL A 1 233 ? -24.678 19.196 -16.548 1.00 44.62 233 VAL A C 1
ATOM 1871 O O . VAL A 1 233 ? -24.682 20.061 -17.421 1.00 44.62 233 VAL A O 1
ATOM 1874 N N . THR A 1 234 ? -24.420 19.459 -15.269 1.00 31.41 234 THR A N 1
ATOM 1875 C CA . THR A 1 234 ? -23.840 20.728 -14.825 1.00 31.41 234 THR A CA 1
ATOM 1876 C C . THR A 1 234 ? -22.535 20.419 -14.103 1.00 31.41 234 THR A C 1
ATOM 1878 O O . THR A 1 234 ? -22.535 19.934 -12.978 1.00 31.41 234 THR A O 1
ATOM 1881 N N . GLN A 1 235 ? -21.410 20.675 -14.777 1.00 47.06 235 GLN A N 1
ATOM 1882 C CA . GLN A 1 235 ? -20.121 20.843 -14.111 1.00 47.06 235 GLN A CA 1
ATOM 1883 C C . GLN A 1 235 ? -20.247 22.025 -13.146 1.00 47.06 235 GLN A C 1
ATOM 1885 O O . GLN A 1 235 ? -20.481 23.152 -13.583 1.00 47.06 235 GLN A O 1
ATOM 1890 N N . GLY A 1 236 ? -20.102 21.775 -11.848 1.00 28.69 236 GLY A N 1
ATOM 1891 C CA . GLY A 1 236 ? -20.219 22.806 -10.827 1.00 28.69 236 GLY A CA 1
ATOM 1892 C C . GLY A 1 236 ? -19.413 22.463 -9.584 1.00 28.69 236 GLY A C 1
ATOM 1893 O O . GLY A 1 236 ? -19.873 21.690 -8.762 1.00 28.69 236 GLY A O 1
ATOM 1894 N N . GLY A 1 237 ? -18.233 23.081 -9.476 1.00 27.45 237 GLY A N 1
ATOM 1895 C CA . GLY A 1 237 ? -17.589 23.472 -8.220 1.00 27.45 237 GLY A CA 1
ATOM 1896 C C . GLY A 1 237 ? -17.215 22.362 -7.240 1.00 27.45 237 GLY A C 1
ATOM 1897 O O . GLY A 1 237 ? -18.024 21.972 -6.408 1.00 27.45 237 GLY A O 1
ATOM 1898 N N . ALA A 1 238 ? -15.932 21.993 -7.228 1.00 36.97 238 ALA A N 1
ATOM 1899 C CA . ALA A 1 238 ? -15.292 21.504 -6.013 1.00 36.97 238 ALA A CA 1
ATOM 1900 C C . ALA A 1 238 ? -15.374 22.616 -4.951 1.00 36.97 238 ALA A C 1
ATOM 1902 O O . ALA A 1 238 ? -14.576 23.552 -4.943 1.00 36.97 238 ALA A O 1
ATOM 1903 N N . SER A 1 239 ? -16.416 22.561 -4.127 1.00 35.97 239 SER A N 1
ATOM 1904 C CA . SER A 1 239 ? -16.489 23.298 -2.875 1.00 35.97 239 SER A CA 1
ATOM 1905 C C . SER A 1 239 ? -15.681 22.504 -1.858 1.00 35.97 239 SER A C 1
ATOM 1907 O O . SER A 1 239 ? -15.998 21.344 -1.600 1.00 35.97 239 SER A O 1
ATOM 1909 N N . GLU A 1 240 ? -14.645 23.124 -1.293 1.00 41.78 240 GLU A N 1
ATOM 1910 C CA . GLU A 1 240 ? -13.950 22.673 -0.084 1.00 41.78 240 GLU A CA 1
ATOM 1911 C C . GLU A 1 240 ? -14.924 22.735 1.102 1.00 41.78 240 GLU A C 1
ATOM 1913 O O . GLU A 1 240 ? -14.867 23.612 1.960 1.00 41.78 240 GLU A O 1
ATOM 1918 N N . THR A 1 241 ? -15.904 21.842 1.115 1.00 43.62 241 THR A N 1
ATOM 1919 C CA . THR A 1 241 ? -16.704 21.581 2.304 1.00 43.62 241 THR A CA 1
ATOM 1920 C C . THR A 1 241 ? -15.857 20.668 3.171 1.00 43.62 241 THR A C 1
ATOM 1922 O O . THR A 1 241 ? -15.568 19.545 2.772 1.00 43.62 241 THR A O 1
ATOM 1925 N N . GLU A 1 242 ? -15.397 21.183 4.314 1.00 49.69 242 GLU A N 1
ATOM 1926 C CA . GLU A 1 242 ? -14.699 20.410 5.342 1.00 49.69 242 GLU A CA 1
ATOM 1927 C C . GLU A 1 242 ? -15.422 19.073 5.543 1.00 49.69 242 GLU A C 1
ATOM 1929 O O . GLU A 1 242 ? -16.561 19.047 6.013 1.00 49.69 242 GLU A O 1
ATOM 1934 N N . SER A 1 243 ? -14.785 17.969 5.141 1.00 52.72 243 SER A N 1
ATOM 1935 C CA . SER A 1 243 ? -15.344 16.630 5.298 1.00 52.72 243 SER A CA 1
ATOM 1936 C C . SER A 1 243 ? -15.523 16.373 6.796 1.00 52.72 243 SER A C 1
ATOM 1938 O O . SER A 1 243 ? -14.551 16.113 7.514 1.00 52.72 243 SER A O 1
ATOM 1940 N N . SER A 1 244 ? -16.746 16.505 7.304 1.00 60.38 244 SER A N 1
ATOM 1941 C CA . SER A 1 244 ? -17.066 16.187 8.690 1.00 60.38 244 SER A CA 1
ATOM 1942 C C . SER A 1 244 ? -17.002 14.670 8.854 1.00 60.38 244 SER A C 1
ATOM 1944 O O . SER A 1 244 ? -17.958 13.979 8.517 1.00 60.38 244 SER A O 1
ATOM 1946 N N . GLY A 1 245 ? -15.862 14.156 9.308 1.00 74.62 245 GLY A N 1
ATOM 1947 C CA . GLY A 1 245 ? -15.654 12.727 9.522 1.00 74.62 245 GLY A CA 1
ATOM 1948 C C . GLY A 1 245 ? -14.266 12.417 10.065 1.00 74.62 245 GLY A C 1
ATOM 1949 O O . GLY A 1 245 ? -13.331 13.215 9.933 1.00 74.62 245 GLY A O 1
ATOM 1950 N N . THR A 1 246 ? -14.135 11.262 10.714 1.00 87.44 246 THR A N 1
ATOM 1951 C CA . THR A 1 246 ? -12.837 10.772 11.193 1.00 87.44 246 THR A CA 1
ATOM 1952 C C . THR A 1 246 ? -11.985 10.327 9.996 1.00 87.44 246 THR A C 1
ATOM 1954 O O . THR A 1 246 ? -12.388 9.445 9.243 1.00 87.44 246 THR A O 1
ATOM 1957 N N . ARG A 1 247 ? -10.804 10.934 9.811 1.00 92.62 247 ARG A N 1
ATOM 1958 C CA . ARG A 1 247 ? -9.850 10.554 8.749 1.00 92.62 247 ARG A CA 1
ATOM 1959 C C . ARG A 1 247 ? -8.788 9.618 9.299 1.00 92.62 247 ARG A C 1
ATOM 1961 O O . ARG A 1 247 ? -8.367 9.808 10.437 1.00 92.62 247 ARG A O 1
ATOM 1968 N N . TYR A 1 248 ? -8.323 8.681 8.486 1.00 94.75 248 TYR A N 1
ATOM 1969 C CA . TYR A 1 248 ? -7.306 7.699 8.850 1.00 94.75 248 TYR A CA 1
ATOM 1970 C C . TYR A 1 248 ? -6.087 7.838 7.948 1.00 94.75 248 TYR A C 1
ATOM 1972 O O . TYR A 1 248 ? -6.203 8.017 6.734 1.00 94.75 248 TYR A O 1
ATOM 1980 N N . PHE A 1 249 ? -4.910 7.720 8.547 1.00 95.25 249 PHE A N 1
ATOM 1981 C CA . PHE A 1 249 ? -3.631 7.932 7.888 1.00 95.25 249 PHE A CA 1
ATOM 1982 C C . PHE A 1 249 ? -2.709 6.741 8.115 1.00 95.25 249 PHE A C 1
ATOM 1984 O O . PHE A 1 249 ? -2.679 6.172 9.205 1.00 95.25 249 PHE A O 1
ATOM 1991 N N . LEU A 1 250 ? -1.935 6.400 7.087 1.00 94.75 250 LEU A N 1
ATOM 1992 C CA . LEU A 1 250 ? -0.791 5.500 7.173 1.00 94.75 250 LEU A CA 1
ATOM 1993 C C . LEU A 1 250 ? 0.485 6.334 7.137 1.00 94.75 250 LEU A C 1
ATOM 1995 O O . LEU A 1 250 ? 0.673 7.136 6.224 1.00 94.75 250 LEU A O 1
ATOM 1999 N N . GLU A 1 251 ? 1.388 6.078 8.074 1.00 91.62 251 GLU A N 1
ATOM 2000 C CA . GLU A 1 251 ? 2.756 6.581 8.058 1.00 91.62 251 GLU A CA 1
ATOM 2001 C C . GLU A 1 251 ? 3.766 5.437 8.007 1.00 91.62 251 GLU A C 1
ATOM 2003 O O . GLU A 1 251 ? 3.622 4.408 8.674 1.00 91.62 251 GLU A O 1
ATOM 2008 N N . ILE A 1 252 ? 4.812 5.647 7.212 1.00 86.94 252 ILE A N 1
ATOM 2009 C CA . ILE A 1 252 ? 5.947 4.745 7.058 1.00 86.94 252 ILE A CA 1
ATOM 2010 C C . ILE A 1 252 ? 7.205 5.479 7.510 1.00 86.94 252 ILE A C 1
ATOM 2012 O O . ILE A 1 252 ? 7.482 6.591 7.052 1.00 86.94 252 ILE A O 1
ATOM 2016 N N . TYR A 1 253 ? 7.969 4.832 8.383 1.00 81.56 253 TYR A N 1
ATOM 2017 C CA . TYR A 1 253 ? 9.162 5.383 9.017 1.00 81.56 253 TYR A CA 1
ATOM 2018 C C . TYR A 1 253 ? 10.383 4.499 8.794 1.00 81.56 253 TYR A C 1
ATOM 2020 O O . TYR A 1 253 ? 10.268 3.272 8.684 1.00 81.56 253 TYR A O 1
ATOM 2028 N N . ASP A 1 254 ? 11.558 5.120 8.802 1.00 75.69 254 ASP A N 1
ATOM 2029 C CA . ASP A 1 254 ? 12.834 4.431 8.971 1.00 75.69 254 ASP A CA 1
ATOM 2030 C C . ASP A 1 254 ? 12.897 3.834 10.385 1.00 75.69 254 ASP A C 1
ATOM 2032 O O . ASP A 1 254 ? 12.685 4.528 11.379 1.00 75.69 254 ASP A O 1
ATOM 2036 N N . ALA A 1 255 ? 13.168 2.533 10.511 1.00 73.94 255 ALA A N 1
ATOM 2037 C CA . ALA A 1 255 ? 13.151 1.884 11.818 1.00 73.94 255 ALA A CA 1
ATOM 2038 C C . ALA A 1 255 ? 14.262 2.351 12.777 1.00 73.94 255 ALA A C 1
ATOM 2040 O O . ALA A 1 255 ? 14.098 2.192 13.993 1.00 73.94 255 ALA A O 1
ATOM 2041 N N . GLU A 1 256 ? 15.377 2.872 12.262 1.00 70.06 256 GLU A N 1
ATOM 2042 C CA . GLU A 1 256 ? 16.544 3.291 13.041 1.00 70.06 256 GLU A CA 1
ATOM 2043 C C . GLU A 1 256 ? 16.576 4.797 13.286 1.00 70.06 256 GLU A C 1
ATOM 2045 O O . GLU A 1 256 ? 16.825 5.205 14.421 1.00 70.06 256 GLU A O 1
ATOM 2050 N N . THR A 1 257 ? 16.331 5.612 12.257 1.00 71.50 257 THR A N 1
ATOM 2051 C CA . THR A 1 257 ? 16.371 7.076 12.402 1.00 71.50 257 THR A CA 1
ATOM 2052 C C . THR A 1 257 ? 15.045 7.664 12.871 1.00 71.50 257 THR A C 1
ATOM 2054 O O . THR A 1 257 ? 15.036 8.780 13.382 1.00 71.50 257 THR A O 1
ATOM 2057 N N . ASP A 1 258 ? 13.950 6.903 12.748 1.00 78.81 258 ASP A N 1
ATOM 2058 C CA . ASP A 1 258 ? 12.578 7.370 12.989 1.00 78.81 258 ASP A CA 1
ATOM 2059 C C . ASP A 1 258 ? 12.158 8.505 12.035 1.00 78.81 258 ASP A C 1
ATOM 2061 O O . ASP A 1 258 ? 11.159 9.192 12.252 1.00 78.81 258 ASP A O 1
ATOM 2065 N N . ASP A 1 259 ? 12.904 8.691 10.939 1.00 74.00 259 ASP A N 1
ATOM 2066 C CA . ASP A 1 259 ? 12.557 9.656 9.907 1.00 74.00 259 ASP A CA 1
ATOM 2067 C C . ASP A 1 259 ? 11.328 9.177 9.137 1.00 74.00 259 ASP A C 1
ATOM 2069 O O . ASP A 1 259 ? 11.211 8.011 8.746 1.00 74.00 259 ASP A O 1
ATOM 2073 N N . ARG A 1 260 ? 10.398 10.100 8.889 1.00 80.44 260 ARG A N 1
ATOM 2074 C CA . ARG A 1 260 ? 9.187 9.808 8.126 1.00 80.44 260 ARG A CA 1
ATOM 2075 C C . ARG A 1 260 ? 9.502 9.739 6.636 1.00 80.44 260 ARG A C 1
ATOM 2077 O O . ARG A 1 260 ? 9.938 10.722 6.041 1.00 80.44 260 ARG A O 1
ATOM 2084 N N . LEU A 1 261 ? 9.197 8.595 6.038 1.00 78.50 261 LEU A N 1
ATOM 2085 C CA . LEU A 1 261 ? 9.485 8.277 4.640 1.00 78.50 261 LEU A CA 1
ATOM 2086 C C . LEU A 1 261 ? 8.273 8.504 3.740 1.00 78.50 261 LEU A C 1
ATOM 2088 O O . LEU A 1 261 ? 8.408 8.917 2.592 1.00 78.50 261 LEU A O 1
ATOM 2092 N N . PHE A 1 262 ? 7.079 8.205 4.253 1.00 82.25 262 PHE A N 1
ATOM 2093 C CA . PHE A 1 262 ? 5.837 8.312 3.500 1.00 82.25 262 PHE A CA 1
ATOM 2094 C C . PHE A 1 262 ? 4.653 8.499 4.446 1.00 82.25 262 PHE A C 1
ATOM 2096 O O . PHE A 1 262 ? 4.615 7.909 5.524 1.00 82.25 262 PHE A O 1
ATOM 2103 N N . VAL A 1 263 ? 3.689 9.319 4.037 1.00 89.12 263 VAL A N 1
ATOM 2104 C CA . VAL A 1 263 ? 2.408 9.495 4.723 1.00 89.12 263 VAL A CA 1
ATOM 2105 C C . VAL A 1 263 ? 1.311 9.584 3.680 1.00 89.12 263 VAL A C 1
ATOM 2107 O O . VAL A 1 263 ? 1.495 10.245 2.664 1.00 89.12 263 VAL A O 1
ATOM 2110 N N . THR A 1 264 ? 0.188 8.921 3.923 1.00 92.19 264 THR A N 1
ATOM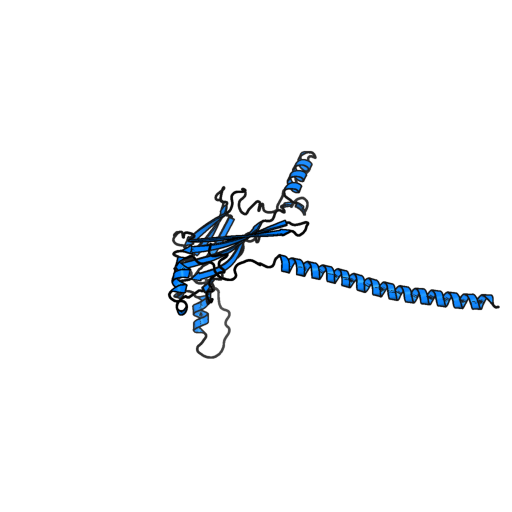 2111 C CA . THR A 1 264 ? -0.981 9.000 3.046 1.00 92.19 264 THR A CA 1
ATOM 2112 C C . THR A 1 264 ? -2.276 8.878 3.840 1.00 92.19 264 THR A C 1
ATOM 2114 O O . THR A 1 264 ? -2.325 8.211 4.877 1.00 92.19 264 THR A O 1
ATOM 2117 N N . CYS A 1 265 ? -3.330 9.531 3.351 1.00 93.44 265 CYS A N 1
ATOM 2118 C CA . CYS A 1 265 ? -4.693 9.321 3.827 1.00 93.44 265 CYS A CA 1
ATOM 2119 C C . CYS A 1 265 ? -5.213 7.995 3.256 1.00 93.44 265 CYS A C 1
ATOM 2121 O O . CYS A 1 265 ? -5.364 7.856 2.042 1.00 93.44 265 CYS A O 1
ATOM 2123 N N . ILE A 1 266 ? -5.474 7.026 4.132 1.00 93.62 266 ILE A N 1
ATOM 2124 C CA . ILE A 1 266 ? -5.997 5.707 3.751 1.00 93.62 266 ILE A CA 1
ATOM 2125 C C . ILE A 1 266 ? -7.524 5.673 3.720 1.00 93.62 266 ILE A C 1
ATOM 2127 O O . ILE A 1 266 ? -8.085 4.860 2.993 1.00 93.62 266 ILE A O 1
ATOM 2131 N N . TYR A 1 267 ? -8.183 6.552 4.481 1.00 93.25 267 TYR A N 1
ATOM 2132 C CA . TYR A 1 267 ? -9.632 6.718 4.452 1.00 93.25 267 TYR A CA 1
ATOM 2133 C C . TYR A 1 267 ? -10.041 8.121 4.910 1.00 93.25 267 TYR A C 1
ATOM 2135 O O . TYR A 1 267 ? -9.618 8.611 5.959 1.00 93.25 267 TYR A O 1
ATOM 2143 N N . ASP A 1 268 ? -10.936 8.725 4.145 1.00 91.19 268 ASP A N 1
ATOM 2144 C CA . ASP A 1 268 ? -11.788 9.848 4.508 1.00 91.19 268 ASP A CA 1
ATOM 2145 C C . ASP A 1 268 ? -13.194 9.623 3.917 1.00 91.19 268 ASP A C 1
ATOM 2147 O O . ASP A 1 268 ? -13.426 8.673 3.167 1.00 91.19 268 ASP A O 1
ATOM 2151 N N . ASN A 1 269 ? -14.147 10.503 4.223 1.00 87.62 269 ASN A N 1
ATOM 2152 C CA . ASN A 1 269 ? -15.519 10.381 3.708 1.00 87.62 269 ASN A CA 1
ATOM 2153 C C . ASN A 1 269 ? -15.629 10.597 2.185 1.00 87.62 269 ASN A C 1
ATOM 2155 O O . ASN A 1 269 ? -16.685 10.355 1.608 1.00 87.62 269 ASN A O 1
ATOM 2159 N N . ASP A 1 270 ? -14.540 11.001 1.536 1.00 86.50 270 ASP A N 1
ATOM 2160 C CA . ASP A 1 270 ? -14.416 11.181 0.091 1.00 86.50 270 ASP A CA 1
ATOM 2161 C C . ASP A 1 270 ? -13.528 10.084 -0.529 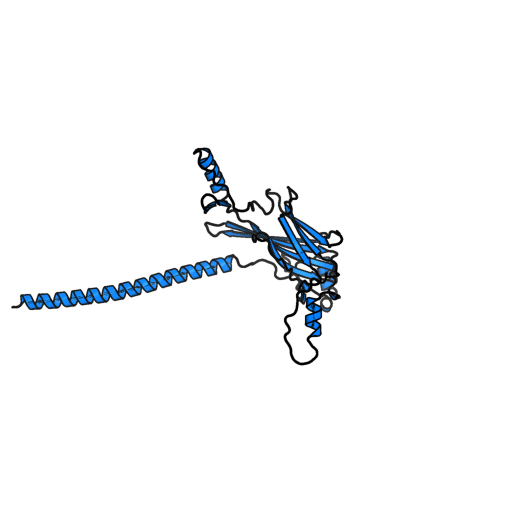1.00 86.50 270 ASP A C 1
ATOM 2163 O O . ASP A 1 270 ? -12.953 10.265 -1.607 1.00 86.50 270 ASP A O 1
ATOM 2167 N N . THR A 1 271 ? -13.335 8.966 0.171 1.00 88.69 271 THR A N 1
ATOM 2168 C CA . THR A 1 271 ? -12.564 7.824 -0.318 1.00 88.69 271 THR A CA 1
ATOM 2169 C C . THR A 1 271 ? -13.512 6.853 -1.000 1.00 88.69 271 THR A C 1
ATOM 2171 O O . THR A 1 271 ? -14.497 6.427 -0.403 1.00 88.69 271 THR A O 1
ATOM 2174 N N . ALA A 1 272 ? -13.237 6.508 -2.256 1.00 88.00 272 ALA A N 1
ATOM 2175 C CA . ALA A 1 272 ? -14.066 5.551 -2.979 1.00 88.00 272 ALA A CA 1
ATOM 2176 C C . ALA A 1 272 ? -13.909 4.154 -2.366 1.00 88.00 272 ALA A C 1
ATOM 2178 O O . ALA A 1 272 ? -12.791 3.736 -2.046 1.00 88.00 272 ALA A O 1
ATOM 2179 N N . ILE A 1 273 ? -15.027 3.444 -2.222 1.00 90.31 273 ILE A N 1
ATOM 2180 C CA . ILE A 1 273 ? -15.061 2.063 -1.744 1.00 90.31 273 ILE A CA 1
ATOM 2181 C C . ILE A 1 273 ? -16.003 1.244 -2.629 1.00 90.31 273 ILE A C 1
ATOM 2183 O O . ILE A 1 273 ? -17.033 1.765 -3.054 1.00 90.31 273 ILE A O 1
ATOM 2187 N N . ASP A 1 274 ? -15.673 -0.019 -2.872 1.00 89.00 274 ASP A N 1
ATOM 2188 C CA . ASP A 1 274 ? -16.504 -0.960 -3.629 1.00 89.00 274 ASP A CA 1
ATOM 2189 C C . ASP A 1 274 ? -16.699 -2.249 -2.827 1.00 89.00 274 ASP A C 1
ATOM 2191 O O . ASP A 1 274 ? -15.804 -2.658 -2.089 1.00 89.00 274 ASP A O 1
ATOM 2195 N N . ASP A 1 275 ? -17.856 -2.894 -2.978 1.00 86.88 275 ASP A N 1
ATOM 2196 C CA . ASP A 1 275 ? -18.119 -4.193 -2.353 1.00 86.88 275 ASP A CA 1
ATOM 2197 C C . ASP A 1 275 ? -17.168 -5.258 -2.919 1.00 86.88 275 ASP A C 1
ATOM 2199 O O . ASP A 1 275 ? -16.948 -5.344 -4.132 1.00 86.88 275 ASP A O 1
ATOM 2203 N N . GLU A 1 276 ? -16.638 -6.104 -2.043 1.00 84.88 276 GLU A N 1
ATOM 2204 C CA . GLU A 1 276 ? -15.768 -7.217 -2.401 1.00 84.88 276 GLU A CA 1
ATOM 2205 C C . GLU A 1 276 ? -16.247 -8.504 -1.719 1.00 84.88 276 GLU A C 1
ATOM 2207 O O . GLU A 1 276 ? -16.739 -8.494 -0.593 1.00 84.88 276 GLU A O 1
ATOM 2212 N N . GLU A 1 277 ? -16.122 -9.639 -2.404 1.00 84.31 277 GLU A N 1
ATOM 2213 C CA . GLU A 1 277 ? -16.413 -10.941 -1.805 1.00 84.31 277 GLU A CA 1
ATOM 2214 C C . GLU A 1 277 ? -15.175 -11.445 -1.059 1.00 84.31 277 GLU A C 1
ATOM 2216 O O . GLU A 1 277 ? -14.081 -11.528 -1.623 1.00 84.31 277 GLU A O 1
ATOM 2221 N N . TYR A 1 278 ? -15.335 -11.803 0.217 1.00 83.62 278 TYR A N 1
ATOM 2222 C CA . TYR A 1 278 ? -14.228 -12.359 0.984 1.00 83.62 278 TYR A CA 1
ATOM 2223 C C . TYR A 1 278 ? -14.000 -13.837 0.650 1.00 83.62 278 TYR A C 1
ATOM 2225 O O . TYR A 1 278 ? -14.869 -14.688 0.846 1.00 83.62 278 TYR A O 1
ATOM 2233 N N . GLU A 1 279 ? -12.780 -14.150 0.219 1.00 83.44 279 GLU A N 1
ATOM 2234 C CA . GLU A 1 279 ? -12.286 -15.515 0.071 1.00 83.44 279 GLU A CA 1
ATOM 2235 C C . GLU A 1 279 ? -11.204 -15.797 1.120 1.00 83.44 279 GLU A C 1
ATOM 2237 O O . GLU A 1 279 ? -10.272 -15.011 1.311 1.00 83.44 279 GLU A O 1
ATOM 2242 N N . ILE A 1 280 ? -11.299 -16.951 1.788 1.00 81.06 280 ILE A N 1
ATOM 2243 C CA . ILE A 1 280 ? -10.279 -17.380 2.752 1.00 81.06 280 ILE A CA 1
ATOM 2244 C C . ILE A 1 280 ? -8.948 -17.596 2.005 1.00 81.06 280 ILE A C 1
ATOM 2246 O O . ILE A 1 280 ? -8.926 -18.361 1.036 1.00 81.06 280 ILE A O 1
ATOM 2250 N N . PRO A 1 281 ? -7.829 -17.003 2.469 1.00 80.50 281 PRO A N 1
ATOM 2251 C CA . PRO A 1 281 ? -6.526 -17.201 1.846 1.00 80.50 281 PRO A CA 1
ATOM 2252 C C . PRO A 1 281 ? -6.075 -18.658 1.834 1.00 80.50 281 PRO A C 1
ATOM 2254 O O . PRO A 1 281 ? -6.376 -19.431 2.749 1.00 80.50 281 PRO A O 1
ATOM 2257 N N . ASP A 1 282 ? -5.229 -18.998 0.859 1.00 75.06 282 ASP A N 1
ATOM 2258 C CA . ASP A 1 282 ? -4.508 -20.271 0.862 1.00 75.06 282 ASP A CA 1
ATOM 2259 C C . ASP A 1 282 ? -3.750 -20.471 2.185 1.00 75.06 282 ASP A C 1
ATOM 2261 O O . ASP A 1 282 ? -3.187 -19.536 2.760 1.00 75.06 282 ASP A O 1
ATOM 2265 N N . LYS A 1 283 ? -3.680 -21.725 2.651 1.00 72.25 283 LYS A N 1
ATOM 2266 C CA . LYS A 1 283 ? -3.058 -22.096 3.939 1.00 72.25 283 LYS A CA 1
ATOM 2267 C C . LYS A 1 283 ? -1.622 -21.597 4.103 1.00 72.25 283 LYS A C 1
ATOM 2269 O O . LYS A 1 283 ? -1.206 -21.329 5.226 1.00 72.25 283 LYS A O 1
ATOM 2274 N N . ASP A 1 284 ? -0.901 -21.431 2.999 1.00 66.81 284 ASP A N 1
ATOM 2275 C CA . ASP A 1 284 ? 0.468 -20.907 2.955 1.00 66.81 284 ASP A CA 1
ATOM 2276 C C . ASP A 1 284 ? 0.579 -19.432 3.399 1.00 66.81 284 ASP A C 1
ATOM 2278 O O . ASP A 1 284 ? 1.689 -18.909 3.536 1.00 66.81 284 ASP A O 1
ATOM 2282 N N . TYR A 1 285 ? -0.558 -18.759 3.607 1.00 62.34 285 TYR A N 1
ATOM 2283 C CA . TYR A 1 285 ? -0.676 -17.379 4.083 1.00 62.34 285 TYR A CA 1
ATOM 2284 C C . TYR A 1 285 ? -1.371 -17.266 5.449 1.00 62.34 285 TYR A C 1
ATOM 2286 O O . TYR A 1 285 ? -1.564 -16.157 5.937 1.00 62.34 285 TYR A O 1
ATOM 2294 N N . LEU A 1 286 ? -1.743 -18.393 6.070 1.00 64.06 286 LEU A N 1
ATOM 2295 C CA . LEU A 1 286 ? -2.446 -18.435 7.361 1.00 64.06 286 LEU A CA 1
ATOM 2296 C C . LEU A 1 286 ? -1.536 -18.812 8.548 1.00 64.06 286 LEU A C 1
ATOM 2298 O O . LEU A 1 286 ? -2.053 -18.970 9.657 1.00 64.06 286 LEU A O 1
ATOM 2302 N N . SER A 1 287 ? -0.236 -19.022 8.301 1.00 52.66 287 SER A N 1
ATOM 2303 C CA . SER A 1 287 ? 0.763 -19.531 9.258 1.00 52.66 287 SER A CA 1
ATOM 2304 C C . SER A 1 287 ? 1.386 -18.459 10.137 1.00 52.66 287 SER A C 1
ATOM 2306 O O . SER A 1 287 ? 1.875 -17.473 9.539 1.00 52.66 287 SER A O 1
#

pLDDT: mean 71.13, std 18.54, range [27.45, 95.31]

Sequence (287 aa):
MEDELLSGENDDIAADRKRGAKFYIKKTLKYIFYAVIAVVWISVLLVIILRRDNPLVKTPVLSGSARAAFEADPEGFELYHVYPKEFMSEEGAFQLKECVYAPVPGEYEIGLRIAWTQLRYCKDCGRLYTPDQLEQQKKYDEEDDKRSCVALGHELVRASATDRGVKFRVFDSKGNEYEAVNCVTRTKDVDFGIIAIKYEYLRISYGGLYFELGDNIINRESSVSRAGSDETVTQGGASETESSGTRYFLEIYDAETDDRLFVTCIYDNDTAIDDEEYEIPDKDYLS

Radius of gyration: 30.17 Å; chains: 1; bounding box: 78×46×104 Å

Foldseek 3Di:
DVVVVVVVVVVVVVVVVVVVVVVVVVVVVVVVVVVVVVVVVVVVVVVVVLPPPPPDQLFALDFPVLVVVCVVPVPPWWKKFWFFPDQADPVRQKGWDGWMATQVQLKIKTKIKGKQWQWFAFPVVRDIDGPVRLVVQQVVCVVVVHDRRDGPGDPPPPLAVDPQHKDKWKAKPVGDTWDFNDKDKDKDWDDPPVTIMIMIIMMTMTGDHHFPQVLQPVVVVVVVPPDDDDDDDDDDDPDPPPQPGMWMKMWMARPPPRDTSDMGTRDGSPIDMDIDRHDDTDPVSND